Protein AF-A0A562CTU7-F1 (afdb_monomer_lite)

pLDDT: mean 77.45, std 21.77, range [27.98, 98.25]

Structure (mmCIF, N/CA/C/O backbone):
data_AF-A0A562CTU7-F1
#
_entry.id   AF-A0A562CTU7-F1
#
loop_
_atom_site.group_PDB
_atom_site.id
_atom_site.type_symbol
_atom_site.label_atom_id
_atom_site.label_alt_id
_atom_site.label_comp_id
_atom_site.label_asym_id
_atom_site.label_entity_id
_atom_site.label_seq_id
_atom_site.pdbx_PDB_ins_code
_atom_site.Cartn_x
_atom_site.Cartn_y
_atom_site.Cartn_z
_atom_site.occupancy
_atom_site.B_iso_or_equiv
_atom_site.auth_seq_id
_atom_site.auth_comp_id
_atom_site.auth_asym_id
_atom_site.auth_atom_id
_atom_site.pdbx_PDB_model_num
ATOM 1 N N . MET A 1 1 ? 18.426 32.180 -5.461 1.00 33.09 1 MET A N 1
ATOM 2 C CA . MET A 1 1 ? 18.562 32.069 -6.931 1.00 33.09 1 MET A CA 1
ATOM 3 C C . MET A 1 1 ? 17.611 30.972 -7.367 1.00 33.09 1 MET A C 1
ATOM 5 O O . MET A 1 1 ? 17.779 29.854 -6.916 1.00 33.09 1 MET A O 1
ATOM 9 N N . SER A 1 2 ? 16.554 31.311 -8.103 1.00 28.69 2 SER A N 1
ATOM 10 C CA . SER A 1 2 ? 15.466 30.387 -8.448 1.00 28.69 2 SER A CA 1
ATOM 11 C C . SER A 1 2 ? 15.715 29.841 -9.857 1.00 28.69 2 SER A C 1
ATOM 13 O O . SER A 1 2 ? 15.704 30.617 -10.815 1.00 28.69 2 SER A O 1
ATOM 15 N N . LEU A 1 3 ? 16.015 28.544 -9.984 1.00 27.98 3 LEU A N 1
ATOM 16 C CA . LEU A 1 3 ? 16.081 27.872 -11.282 1.00 27.98 3 LEU A CA 1
ATOM 17 C C . LEU A 1 3 ? 14.684 27.354 -11.634 1.00 27.98 3 LEU A C 1
ATOM 19 O O . LEU A 1 3 ? 14.205 26.381 -11.066 1.00 27.98 3 LEU A O 1
ATOM 23 N N . LYS A 1 4 ? 14.038 28.014 -12.596 1.00 31.53 4 LYS A N 1
ATOM 24 C CA . LYS A 1 4 ? 12.849 27.493 -13.276 1.00 31.53 4 LYS A CA 1
ATOM 25 C C . LYS A 1 4 ? 13.299 26.458 -14.307 1.00 31.53 4 LYS A C 1
ATOM 27 O O . LYS A 1 4 ? 13.769 26.847 -15.377 1.00 31.53 4 LYS A O 1
ATOM 32 N N . LEU A 1 5 ? 13.153 25.167 -14.009 1.00 33.91 5 LEU A N 1
ATOM 33 C CA . LEU A 1 5 ? 13.267 24.124 -15.028 1.00 33.91 5 LEU A CA 1
ATOM 34 C C . LEU A 1 5 ? 11.986 24.126 -15.873 1.00 33.91 5 LEU A C 1
ATOM 36 O O . LEU A 1 5 ? 10.892 23.849 -15.390 1.00 33.91 5 LEU A O 1
ATOM 40 N N . ARG A 1 6 ? 12.119 24.497 -17.148 1.00 36.03 6 ARG A N 1
ATOM 41 C CA . ARG A 1 6 ? 11.047 24.380 -18.141 1.00 36.03 6 ARG A CA 1
ATOM 42 C C . ARG A 1 6 ? 10.937 22.911 -18.550 1.00 36.03 6 ARG A C 1
ATOM 44 O O . ARG A 1 6 ? 11.821 22.416 -19.246 1.00 36.03 6 ARG A O 1
ATOM 51 N N . ARG A 1 7 ? 9.858 22.236 -18.143 1.00 35.47 7 ARG A N 1
ATOM 52 C CA . ARG A 1 7 ? 9.467 20.931 -18.695 1.00 35.47 7 ARG A CA 1
ATOM 53 C C . ARG A 1 7 ? 9.179 21.117 -20.186 1.00 35.47 7 ARG A C 1
ATOM 55 O O . ARG A 1 7 ? 8.277 21.858 -20.567 1.00 35.47 7 ARG A O 1
ATOM 62 N N . THR A 1 8 ? 10.012 20.507 -21.020 1.00 31.95 8 THR A N 1
ATOM 63 C CA . THR A 1 8 ? 9.804 20.448 -22.466 1.00 31.95 8 THR A CA 1
ATOM 64 C C . THR A 1 8 ? 9.088 19.136 -22.734 1.00 31.95 8 THR A C 1
ATOM 66 O O . THR A 1 8 ? 9.701 18.081 -22.633 1.00 31.95 8 THR A O 1
ATOM 69 N N . ALA A 1 9 ? 7.787 19.203 -23.014 1.00 35.94 9 ALA A N 1
ATOM 70 C CA . ALA A 1 9 ? 7.032 18.063 -23.511 1.00 35.94 9 ALA A CA 1
ATOM 71 C C . ALA A 1 9 ? 7.570 17.705 -24.903 1.00 35.94 9 ALA A C 1
ATOM 73 O O . ALA A 1 9 ? 7.488 18.508 -25.836 1.00 35.94 9 ALA A O 1
ATOM 74 N N . VAL A 1 10 ? 8.172 16.526 -25.026 1.00 31.62 10 VAL A N 1
ATOM 75 C CA . VAL A 1 10 ? 8.578 15.960 -26.312 1.00 31.62 10 VAL A CA 1
ATOM 76 C C . VAL A 1 10 ? 7.435 15.070 -26.780 1.00 31.62 10 VAL A C 1
ATOM 78 O O . VAL A 1 10 ? 7.351 13.901 -26.437 1.00 31.62 10 VAL A O 1
ATOM 81 N N . THR A 1 11 ? 6.514 15.657 -27.540 1.00 33.84 11 THR A N 1
ATOM 82 C CA . THR A 1 11 ? 5.478 14.921 -28.268 1.00 33.84 11 THR A CA 1
ATOM 83 C C . THR A 1 11 ? 6.099 14.386 -29.557 1.00 33.84 11 THR A C 1
ATOM 85 O O . THR A 1 11 ? 6.366 15.163 -30.477 1.00 33.84 11 THR A O 1
ATOM 88 N N . ILE A 1 12 ? 6.349 13.078 -29.642 1.00 33.25 12 ILE A N 1
ATOM 89 C CA . ILE A 1 12 ? 6.732 12.431 -30.904 1.00 33.25 12 ILE A CA 1
ATOM 90 C C . ILE A 1 12 ? 5.486 11.778 -31.492 1.00 33.25 12 ILE A C 1
ATOM 92 O O . ILE A 1 12 ? 5.064 10.699 -31.101 1.00 33.25 12 ILE A O 1
ATOM 96 N N . ALA A 1 13 ? 4.898 12.464 -32.468 1.00 32.84 13 ALA A N 1
ATOM 97 C CA . ALA A 1 13 ? 4.029 11.837 -33.446 1.00 32.84 13 ALA A CA 1
ATOM 98 C C . ALA A 1 13 ? 4.891 11.026 -34.428 1.00 32.84 13 ALA A C 1
ATOM 100 O O . ALA A 1 13 ? 5.892 11.559 -34.908 1.00 32.84 13 ALA A O 1
ATOM 101 N N . ALA A 1 14 ? 4.474 9.810 -34.801 1.00 33.81 14 ALA A N 1
ATOM 102 C CA . ALA A 1 14 ? 4.086 9.510 -36.186 1.00 33.81 14 ALA A CA 1
ATOM 103 C C . ALA A 1 14 ? 3.975 8.007 -36.525 1.00 33.81 14 ALA A C 1
ATOM 105 O O . ALA A 1 14 ? 4.870 7.205 -36.281 1.00 33.81 14 ALA A O 1
ATOM 106 N N . THR A 1 15 ? 2.951 7.759 -37.350 1.00 32.75 15 THR A N 1
ATOM 107 C CA . THR A 1 15 ? 2.853 6.807 -38.477 1.00 32.75 15 THR A CA 1
ATOM 108 C C . THR A 1 15 ? 2.545 5.328 -38.227 1.00 32.75 15 THR A C 1
ATOM 110 O O . THR A 1 15 ? 3.405 4.509 -37.932 1.00 32.75 15 THR A O 1
ATOM 113 N N . CYS A 1 16 ? 1.291 4.996 -38.556 1.00 34.56 16 CYS A N 1
ATOM 114 C CA . CYS A 1 16 ? 0.770 3.674 -38.874 1.00 34.56 16 CYS A CA 1
ATOM 115 C C . CYS A 1 16 ? 1.637 2.890 -39.873 1.00 34.56 16 CYS A C 1
ATOM 117 O O . CYS A 1 16 ? 1.982 3.396 -40.943 1.00 34.56 16 CYS A O 1
ATOM 119 N N . GLY A 1 17 ? 1.811 1.600 -39.590 1.00 31.66 17 GLY A N 1
ATOM 120 C CA . GLY A 1 17 ? 2.201 0.578 -40.555 1.00 31.66 17 GLY A CA 1
ATOM 121 C C . GLY A 1 17 ? 1.548 -0.755 -40.193 1.00 31.66 17 GLY A C 1
ATOM 122 O O . GLY A 1 17 ? 2.022 -1.461 -39.315 1.00 31.66 17 GLY A O 1
ATOM 123 N N . LEU A 1 18 ? 0.439 -1.082 -40.860 1.00 45.12 18 LEU A N 1
ATOM 124 C CA . LEU A 1 18 ? -0.210 -2.396 -40.821 1.00 45.12 18 LEU A CA 1
ATOM 125 C C . LEU A 1 18 ? 0.701 -3.474 -41.429 1.00 45.12 18 LEU A C 1
ATOM 127 O O . LEU A 1 18 ? 1.153 -3.303 -42.561 1.00 45.12 18 LEU A O 1
ATOM 131 N N . ALA A 1 19 ? 0.830 -4.626 -40.765 1.00 38.28 19 ALA A N 1
ATOM 132 C CA . ALA A 1 19 ? 1.051 -5.913 -41.429 1.00 38.28 19 ALA A CA 1
ATOM 133 C C . ALA A 1 19 ? 0.554 -7.089 -40.564 1.00 38.28 19 ALA A C 1
ATOM 135 O O . ALA A 1 19 ? 1.089 -7.381 -39.501 1.00 38.28 19 ALA A O 1
ATOM 136 N N . LEU A 1 20 ? -0.484 -7.762 -41.066 1.00 46.69 20 LEU A N 1
ATOM 137 C CA . LEU A 1 20 ? -0.965 -9.087 -40.664 1.00 46.69 20 LEU A CA 1
ATOM 138 C C . LEU A 1 20 ? -0.032 -10.184 -41.199 1.00 46.69 20 LEU A C 1
ATOM 140 O O . LEU A 1 20 ? 0.362 -10.075 -42.356 1.00 46.69 20 LEU A O 1
ATOM 144 N N . THR A 1 21 ? 0.199 -11.245 -40.408 1.00 41.44 21 THR A N 1
ATOM 145 C CA . THR A 1 21 ? 0.477 -12.674 -40.757 1.00 41.44 21 THR A CA 1
ATOM 146 C C . THR A 1 21 ? 1.095 -13.352 -39.518 1.00 41.44 21 THR A C 1
ATOM 148 O O . THR A 1 21 ? 1.895 -12.709 -38.860 1.00 41.44 21 THR A O 1
ATOM 151 N N . ALA A 1 22 ? 0.905 -14.614 -39.127 1.00 36.72 22 ALA A N 1
ATOM 152 C CA . ALA A 1 22 ? 0.059 -15.733 -39.530 1.00 36.72 22 ALA A CA 1
ATOM 153 C C . ALA A 1 22 ? 0.271 -16.883 -38.505 1.00 36.72 22 ALA A C 1
ATOM 155 O O . ALA A 1 22 ? 1.401 -17.174 -38.146 1.00 36.72 22 ALA A O 1
ATOM 156 N N . CYS A 1 23 ? -0.816 -17.538 -38.088 1.00 42.69 23 CYS A N 1
ATOM 157 C CA . CYS A 1 23 ? -1.040 -18.995 -38.103 1.00 42.69 23 CYS A CA 1
ATOM 158 C C . CYS A 1 23 ? 0.078 -19.991 -37.685 1.00 42.69 23 CYS A C 1
ATOM 160 O O . CYS A 1 23 ? 1.008 -20.242 -38.447 1.00 42.69 23 CYS A O 1
ATOM 162 N N . GLY A 1 24 ? -0.196 -20.745 -36.608 1.00 32.25 24 GLY A N 1
ATOM 163 C CA . GLY A 1 24 ? -0.316 -22.211 -36.691 1.00 32.25 24 GLY A CA 1
ATOM 164 C C . GLY A 1 24 ? 0.765 -23.069 -36.021 1.00 32.25 24 GLY A C 1
ATOM 165 O O . GLY A 1 24 ? 1.882 -23.151 -36.516 1.00 32.25 24 GLY A O 1
ATOM 166 N N . SER A 1 25 ? 0.387 -23.871 -35.021 1.00 36.00 25 SER A N 1
ATOM 167 C CA . SER A 1 25 ? 0.083 -25.312 -35.192 1.00 36.00 25 SER A CA 1
ATOM 168 C C . SER A 1 25 ? 0.128 -26.073 -33.866 1.00 36.00 25 SER A C 1
ATOM 170 O O . SER A 1 25 ? 1.053 -25.918 -33.074 1.00 36.00 25 SER A O 1
ATOM 172 N N . ASP A 1 26 ? -0.866 -26.944 -33.711 1.00 47.53 26 ASP A N 1
ATOM 173 C CA . ASP A 1 26 ? -1.031 -27.957 -32.672 1.00 47.53 26 ASP A CA 1
ATOM 174 C C . ASP A 1 26 ? 0.061 -29.041 -32.672 1.00 47.53 26 ASP A C 1
ATOM 176 O O . ASP A 1 26 ? 0.603 -29.417 -33.716 1.00 47.53 26 ASP A O 1
ATOM 180 N N . GLY A 1 27 ? 0.295 -29.618 -31.491 1.00 36.16 27 GLY A N 1
ATOM 181 C CA . GLY A 1 27 ? 1.111 -30.813 -31.289 1.00 36.16 27 GLY A CA 1
ATOM 182 C C . GLY A 1 27 ? 0.725 -31.560 -30.010 1.00 36.16 27 GLY A C 1
ATOM 183 O O . GLY A 1 27 ? 1.252 -31.279 -28.939 1.00 36.16 27 GLY A O 1
ATOM 184 N N . ASP A 1 28 ? -0.189 -32.522 -30.147 1.00 43.25 28 ASP A N 1
ATOM 185 C CA . ASP A 1 28 ? -0.541 -33.554 -29.163 1.00 43.25 28 ASP A CA 1
ATOM 186 C C . ASP A 1 28 ? 0.656 -34.440 -28.759 1.00 43.25 28 ASP A C 1
ATOM 188 O O . ASP A 1 28 ? 1.432 -34.860 -29.620 1.00 43.25 28 ASP A O 1
ATOM 192 N N . GLY A 1 29 ? 0.705 -34.888 -27.493 1.00 36.88 29 GLY A N 1
ATOM 193 C CA . GLY A 1 29 ? 1.415 -36.133 -27.157 1.00 36.88 29 GLY A CA 1
ATOM 194 C C . GLY A 1 29 ? 1.931 -36.326 -25.726 1.00 36.88 29 GLY A C 1
ATOM 195 O O . GLY A 1 29 ? 3.120 -36.180 -25.492 1.00 36.88 29 GLY A O 1
ATOM 196 N N . LYS A 1 30 ? 1.026 -36.729 -24.820 1.00 42.38 30 LYS A N 1
ATOM 197 C CA . LYS A 1 30 ? 1.163 -37.682 -23.685 1.00 42.38 30 LYS A CA 1
ATOM 198 C C . LYS A 1 30 ? 2.574 -38.045 -23.170 1.00 42.38 30 LYS A C 1
ATOM 200 O O . LYS A 1 30 ? 3.336 -38.668 -23.895 1.00 42.38 30 LYS A O 1
ATOM 205 N N . ASP A 1 31 ? 2.779 -37.923 -21.854 1.00 43.81 31 ASP A N 1
ATOM 206 C CA . ASP A 1 31 ? 2.969 -39.112 -21.004 1.00 43.81 31 ASP A CA 1
ATOM 207 C C . ASP A 1 31 ? 2.802 -38.827 -19.504 1.00 43.81 31 ASP A C 1
ATOM 209 O O . ASP A 1 31 ? 3.151 -37.769 -18.983 1.00 43.81 31 ASP A O 1
ATOM 213 N N . ALA A 1 32 ? 2.211 -39.815 -18.835 1.00 44.50 32 ALA A N 1
ATOM 214 C CA . ALA A 1 32 ? 1.861 -39.837 -17.428 1.00 44.50 32 ALA A CA 1
ATOM 215 C C . ALA A 1 32 ? 3.092 -39.992 -16.524 1.00 44.50 32 ALA A C 1
ATOM 217 O O . ALA A 1 32 ? 3.979 -40.809 -16.773 1.00 44.50 32 ALA A O 1
ATOM 218 N N . GLY A 1 33 ? 3.083 -39.260 -15.415 1.00 35.94 33 GLY A N 1
ATOM 219 C CA . GLY A 1 33 ? 4.019 -39.422 -14.315 1.00 35.94 33 GLY A CA 1
ATOM 220 C C . GLY A 1 33 ? 3.331 -39.088 -13.004 1.00 35.94 33 GLY A C 1
ATOM 221 O O . GLY A 1 33 ? 3.426 -37.963 -12.525 1.00 35.94 33 GLY A O 1
ATOM 222 N N . ASP A 1 34 ? 2.647 -40.078 -12.432 1.00 46.53 34 ASP A N 1
ATOM 223 C CA . ASP A 1 34 ? 2.179 -40.065 -11.050 1.00 46.53 34 ASP A CA 1
ATOM 224 C C . ASP A 1 34 ? 3.343 -39.751 -10.097 1.00 46.53 34 ASP A C 1
ATOM 226 O O . ASP A 1 34 ? 4.206 -40.590 -9.824 1.00 46.53 34 ASP A O 1
ATOM 230 N N . ARG A 1 35 ? 3.346 -38.539 -9.542 1.00 40.97 35 ARG A N 1
ATOM 231 C CA . ARG A 1 35 ? 3.952 -38.258 -8.240 1.00 40.97 35 ARG A CA 1
ATOM 232 C C . ARG A 1 35 ? 2.915 -37.581 -7.365 1.00 40.97 35 ARG A C 1
ATOM 234 O O . ARG A 1 35 ? 2.797 -36.363 -7.312 1.00 40.97 35 ARG A O 1
ATOM 241 N N . ALA A 1 36 ? 2.179 -38.434 -6.662 1.00 41.88 36 ALA A N 1
ATOM 242 C CA . ALA A 1 36 ? 1.478 -38.081 -5.448 1.00 41.88 36 ALA A CA 1
ATOM 243 C C . ALA A 1 36 ? 2.477 -37.475 -4.449 1.00 41.88 36 ALA A C 1
ATOM 245 O O . ALA A 1 36 ? 3.364 -38.153 -3.933 1.00 41.88 36 ALA A O 1
ATOM 246 N N . GLY A 1 37 ? 2.309 -36.183 -4.204 1.00 34.97 37 GLY A N 1
ATOM 247 C CA . GLY A 1 37 ? 2.963 -35.413 -3.158 1.00 34.97 37 GLY A CA 1
ATOM 248 C C . GLY A 1 37 ? 1.973 -34.386 -2.633 1.00 34.97 37 GLY A C 1
ATOM 249 O O . GLY A 1 37 ? 2.253 -33.198 -2.646 1.00 34.97 37 GLY A O 1
ATOM 250 N N . SER A 1 38 ? 0.781 -34.847 -2.240 1.00 39.53 38 SER A N 1
ATOM 251 C CA . SER A 1 38 ? -0.241 -34.029 -1.585 1.00 39.53 38 SER A CA 1
ATOM 252 C C . SER A 1 38 ? 0.202 -33.740 -0.150 1.00 39.53 38 SER A C 1
ATOM 254 O O . SER A 1 38 ? -0.311 -34.312 0.810 1.00 39.53 38 SER A O 1
ATOM 256 N N . GLY A 1 39 ? 1.215 -32.887 -0.012 1.00 34.97 39 GLY A N 1
ATOM 257 C CA . GLY A 1 39 ? 1.470 -32.159 1.217 1.00 34.97 39 GLY A CA 1
ATOM 258 C C . GLY A 1 39 ? 0.453 -31.035 1.278 1.00 34.97 39 GLY A C 1
ATOM 259 O O . GLY A 1 39 ? 0.680 -29.974 0.714 1.00 34.97 39 GLY A O 1
ATOM 260 N N . SER A 1 40 ? -0.681 -31.285 1.930 1.00 40.22 40 SER A N 1
ATOM 261 C CA . SER A 1 40 ? -1.620 -30.234 2.321 1.00 40.22 40 SER A CA 1
ATOM 262 C C . SER A 1 40 ? -0.983 -29.438 3.462 1.00 40.22 40 SER A C 1
ATOM 264 O O . SER A 1 40 ? -1.385 -29.548 4.615 1.00 40.22 40 SER A O 1
ATOM 266 N N . GLY A 1 41 ? 0.088 -28.709 3.151 1.00 37.22 41 GLY A N 1
ATOM 267 C CA . GLY A 1 41 ? 0.450 -27.537 3.918 1.00 37.22 41 GLY A CA 1
ATOM 268 C C . GLY A 1 41 ? -0.568 -26.487 3.523 1.00 37.22 41 GLY A C 1
ATOM 269 O O . GLY A 1 41 ? -0.624 -26.101 2.360 1.00 37.22 41 GLY A O 1
ATOM 270 N N . THR A 1 42 ? -1.418 -26.079 4.454 1.00 39.00 42 THR A N 1
ATOM 271 C CA . THR A 1 42 ? -2.045 -24.762 4.392 1.00 39.00 42 THR A CA 1
ATOM 272 C C . THR A 1 42 ? -0.903 -23.763 4.256 1.00 39.00 42 THR A C 1
ATOM 274 O O . THR A 1 42 ? -0.260 -23.425 5.247 1.00 39.00 42 THR A O 1
ATOM 277 N N . ALA A 1 43 ? -0.563 -23.399 3.019 1.00 54.09 43 ALA A N 1
ATOM 278 C CA . ALA A 1 43 ? 0.258 -22.236 2.768 1.00 54.09 43 ALA A CA 1
ATOM 279 C C . ALA A 1 43 ? -0.562 -21.074 3.317 1.00 54.09 43 ALA A C 1
ATOM 281 O O . ALA A 1 43 ? -1.659 -20.805 2.825 1.00 54.09 43 ALA A O 1
ATOM 282 N N . SER A 1 44 ? -0.101 -20.498 4.424 1.00 62.00 44 SER A N 1
ATOM 283 C CA . SER A 1 44 ? -0.682 -19.267 4.936 1.00 62.00 44 SER A CA 1
ATOM 284 C C . SER A 1 44 ? -0.681 -18.249 3.802 1.00 62.00 44 SER A C 1
ATOM 286 O O . SER A 1 44 ? 0.288 -18.187 3.042 1.00 62.00 44 SER A O 1
ATOM 288 N N . ALA A 1 45 ? -1.770 -17.492 3.671 1.00 67.25 45 ALA A N 1
ATOM 289 C CA . ALA A 1 45 ? -1.782 -16.359 2.760 1.00 67.25 45 ALA A CA 1
ATOM 290 C C . ALA A 1 45 ? -0.577 -15.449 3.082 1.00 67.25 45 ALA A C 1
ATOM 292 O O . ALA A 1 45 ? -0.244 -15.303 4.266 1.00 67.25 45 ALA A O 1
ATOM 293 N N . PRO A 1 46 ? 0.108 -14.901 2.066 1.00 86.88 46 PRO A N 1
ATOM 294 C CA . PRO A 1 46 ? 1.240 -14.012 2.291 1.00 86.88 46 PRO A CA 1
ATOM 295 C C . PRO A 1 46 ? 0.791 -12.770 3.079 1.00 86.88 46 PRO A C 1
ATOM 297 O O . PRO A 1 46 ? -0.331 -12.291 2.922 1.00 86.88 46 PRO A O 1
ATOM 300 N N . SER A 1 47 ? 1.653 -12.273 3.963 1.00 91.88 47 SER A N 1
ATOM 301 C CA . SER A 1 47 ? 1.339 -11.166 4.876 1.00 91.88 47 SER A CA 1
ATOM 302 C C . SER A 1 47 ? 1.340 -9.805 4.165 1.00 91.88 47 SER A C 1
ATOM 304 O O . SER A 1 47 ? 1.873 -9.677 3.063 1.00 91.88 47 SER A O 1
ATOM 306 N N . LEU A 1 48 ? 0.784 -8.761 4.794 1.00 88.62 48 LEU A N 1
ATOM 307 C CA . LEU A 1 48 ? 0.882 -7.388 4.265 1.00 88.62 48 LEU A CA 1
ATOM 308 C C . LEU A 1 48 ? 2.325 -6.854 4.282 1.00 88.62 48 LEU A C 1
ATOM 310 O O . LEU A 1 48 ? 2.703 -6.073 3.412 1.00 88.62 48 LEU A O 1
ATOM 314 N N . GLU A 1 49 ? 3.164 -7.334 5.203 1.00 90.25 49 GLU A N 1
ATOM 315 C CA . GLU A 1 49 ? 4.604 -7.048 5.184 1.00 90.25 49 GLU A CA 1
ATOM 316 C C . GLU A 1 49 ? 5.290 -7.677 3.959 1.00 90.25 49 GLU A C 1
ATOM 318 O O . GLU A 1 49 ? 6.176 -7.058 3.366 1.00 90.25 49 GLU A O 1
ATOM 323 N N . ASP A 1 50 ? 4.841 -8.856 3.508 1.00 94.94 50 ASP A N 1
ATOM 324 C CA . ASP A 1 50 ? 5.321 -9.445 2.251 1.00 94.94 50 ASP A CA 1
ATOM 325 C C . ASP A 1 50 ? 4.898 -8.592 1.041 1.00 94.94 50 ASP A C 1
ATOM 327 O O . ASP A 1 50 ? 5.691 -8.400 0.120 1.00 94.94 50 ASP A O 1
ATOM 331 N N . ALA A 1 51 ? 3.683 -8.028 1.049 1.00 94.38 51 ALA A N 1
ATOM 332 C CA . ALA A 1 51 ? 3.227 -7.110 -0.001 1.00 94.38 51 ALA A CA 1
ATOM 333 C C . ALA A 1 51 ? 4.080 -5.831 -0.038 1.00 94.38 51 ALA A C 1
ATOM 335 O O . ALA A 1 51 ? 4.552 -5.424 -1.100 1.00 94.38 51 ALA A O 1
ATOM 336 N N . LYS A 1 52 ? 4.362 -5.236 1.128 1.00 93.81 52 LYS A N 1
ATOM 337 C CA . LYS A 1 52 ? 5.268 -4.084 1.251 1.00 93.81 52 LYS A CA 1
ATOM 338 C C . LYS A 1 52 ? 6.661 -4.388 0.701 1.00 93.81 52 LYS A C 1
ATOM 340 O O . LYS A 1 52 ? 7.241 -3.562 -0.006 1.00 93.81 52 LYS A O 1
ATOM 345 N N . ALA A 1 53 ? 7.195 -5.571 1.004 1.00 95.25 53 ALA A N 1
ATOM 346 C CA . ALA A 1 53 ? 8.490 -6.006 0.495 1.00 95.25 53 ALA A CA 1
ATOM 347 C C . ALA A 1 53 ? 8.497 -6.135 -1.038 1.00 95.25 53 ALA A C 1
ATOM 349 O O . ALA A 1 53 ? 9.472 -5.720 -1.663 1.00 95.25 53 ALA A O 1
ATOM 350 N N . VAL A 1 54 ? 7.415 -6.640 -1.644 1.00 97.31 54 VAL A N 1
ATOM 351 C CA . VAL A 1 54 ? 7.256 -6.710 -3.108 1.00 97.31 54 VAL A CA 1
ATOM 352 C C . VAL A 1 54 ? 7.300 -5.321 -3.743 1.00 97.31 54 VAL A C 1
ATOM 354 O O . VAL A 1 54 ? 8.065 -5.116 -4.682 1.00 97.31 54 VAL A O 1
ATOM 357 N N . VAL A 1 55 ? 6.567 -4.347 -3.199 1.00 95.88 55 VAL A N 1
ATOM 358 C CA . VAL A 1 55 ? 6.554 -2.965 -3.718 1.00 95.88 55 VAL A CA 1
ATOM 359 C C . VAL A 1 55 ? 7.949 -2.333 -3.669 1.00 95.88 55 VAL A C 1
ATOM 361 O O . VAL A 1 55 ? 8.445 -1.814 -4.670 1.00 95.88 55 VAL A O 1
ATOM 364 N N . LEU A 1 56 ? 8.624 -2.412 -2.519 1.00 94.81 56 LEU A N 1
ATOM 365 C CA . LEU A 1 56 ? 9.970 -1.855 -2.352 1.00 94.81 56 LEU A CA 1
ATOM 366 C C . LEU A 1 56 ? 10.994 -2.525 -3.278 1.00 94.81 56 LEU A C 1
ATOM 368 O O . LEU A 1 56 ? 11.865 -1.853 -3.842 1.00 94.81 56 LEU A O 1
ATOM 372 N N . ASP A 1 57 ? 10.902 -3.844 -3.442 1.00 96.44 57 ASP A N 1
ATOM 373 C CA . ASP A 1 57 ? 11.799 -4.610 -4.299 1.00 96.44 57 ASP A CA 1
ATOM 374 C C . ASP A 1 57 ? 11.552 -4.329 -5.790 1.00 96.44 57 ASP A C 1
ATOM 376 O O . ASP A 1 57 ? 12.516 -4.152 -6.540 1.00 96.44 57 ASP A O 1
ATOM 380 N N . TYR A 1 58 ? 10.288 -4.198 -6.206 1.00 96.31 58 TYR A N 1
ATOM 381 C CA . TYR A 1 58 ? 9.912 -3.750 -7.547 1.00 96.31 58 TYR A CA 1
ATOM 382 C C . TYR A 1 58 ? 10.539 -2.400 -7.876 1.00 96.31 58 TYR A C 1
ATOM 384 O O . TYR A 1 58 ? 11.294 -2.309 -8.842 1.00 96.31 58 TYR A O 1
ATOM 392 N N . PHE A 1 59 ? 10.329 -1.374 -7.047 1.00 93.31 59 PHE A N 1
ATOM 393 C CA . PHE A 1 59 ? 10.892 -0.049 -7.310 1.00 93.31 59 PHE A CA 1
ATOM 394 C C . PHE A 1 59 ? 12.410 -0.026 -7.297 1.00 93.31 59 PHE A C 1
ATOM 396 O O . PHE A 1 59 ? 13.024 0.627 -8.141 1.00 93.31 59 PHE A O 1
ATOM 403 N N . THR A 1 60 ? 13.029 -0.747 -6.360 1.00 93.38 60 THR A N 1
ATOM 404 C CA . THR A 1 60 ? 14.491 -0.825 -6.280 1.00 93.38 60 THR A CA 1
ATOM 405 C C . THR A 1 60 ? 15.057 -1.380 -7.581 1.00 93.38 60 THR A C 1
ATOM 407 O O . THR A 1 60 ? 15.999 -0.818 -8.143 1.00 93.38 60 THR A O 1
ATOM 410 N N . LYS A 1 61 ? 14.461 -2.457 -8.099 1.00 94.69 61 LYS A N 1
ATOM 411 C CA . LYS A 1 61 ? 14.866 -3.071 -9.364 1.00 94.69 61 LYS A CA 1
ATOM 412 C C . LYS A 1 61 ? 14.533 -2.185 -10.562 1.00 94.69 61 LYS A C 1
ATOM 414 O O . LYS A 1 61 ? 15.404 -1.927 -11.387 1.00 94.69 61 LYS A O 1
ATOM 419 N N . PHE A 1 62 ? 13.320 -1.644 -10.627 1.00 93.00 62 PHE A N 1
ATOM 420 C CA . PHE A 1 62 ? 12.862 -0.820 -11.741 1.00 93.00 62 PHE A CA 1
ATOM 421 C C . PHE A 1 62 ? 13.731 0.434 -11.898 1.00 93.00 62 PHE A C 1
ATOM 423 O O . PHE A 1 62 ? 14.317 0.648 -12.959 1.00 93.00 62 PHE A O 1
ATOM 430 N N . PHE A 1 63 ? 13.930 1.208 -10.823 1.00 89.62 63 PHE A N 1
ATOM 431 C CA . PHE A 1 63 ? 14.721 2.447 -10.837 1.00 89.62 63 PHE A CA 1
ATOM 432 C C . PHE A 1 63 ? 16.241 2.251 -10.881 1.00 89.62 63 PHE A C 1
ATOM 434 O O . PHE A 1 63 ? 16.973 3.224 -11.094 1.00 89.62 63 PHE A O 1
ATOM 441 N N . SER A 1 64 ? 16.721 1.014 -10.728 1.00 88.69 64 SER A N 1
ATOM 442 C CA . SER A 1 64 ? 18.114 0.635 -11.001 1.00 88.69 64 SER A CA 1
ATOM 443 C C . SER A 1 64 ? 18.316 0.004 -12.383 1.00 88.69 64 SER A C 1
ATOM 445 O O . SER A 1 64 ? 19.458 -0.252 -12.770 1.00 88.69 64 SER A O 1
ATOM 447 N N . GLY A 1 65 ? 17.245 -0.206 -13.157 1.00 87.69 65 GLY A N 1
ATOM 448 C CA . GLY A 1 65 ? 17.330 -0.814 -14.482 1.00 87.69 65 GLY A CA 1
ATOM 449 C C . GLY A 1 65 ? 17.483 -2.341 -14.471 1.00 87.69 65 GLY A C 1
ATOM 450 O O . GLY A 1 65 ? 17.965 -2.908 -15.453 1.00 87.69 65 GLY A O 1
ATOM 451 N N . ASP A 1 66 ? 17.117 -3.011 -13.377 1.00 93.12 66 ASP A N 1
ATOM 452 C CA . ASP A 1 66 ? 17.154 -4.469 -13.251 1.00 93.12 66 ASP A CA 1
ATOM 453 C C . ASP A 1 66 ? 15.873 -5.106 -13.834 1.00 93.12 66 ASP A C 1
ATOM 455 O O . ASP A 1 66 ? 14.780 -4.891 -13.298 1.00 93.12 66 ASP A O 1
ATOM 459 N N . PRO A 1 67 ? 15.965 -5.927 -14.904 1.00 94.25 67 PRO A N 1
ATOM 460 C CA . PRO A 1 67 ? 14.802 -6.564 -15.530 1.00 94.25 67 PRO A CA 1
ATOM 461 C C . PRO A 1 67 ? 14.073 -7.551 -14.612 1.00 94.25 67 PRO A C 1
ATOM 463 O O . PRO A 1 67 ? 12.957 -7.960 -14.925 1.00 94.25 67 PRO A O 1
ATOM 466 N N . ALA A 1 68 ? 14.658 -7.931 -13.471 1.00 96.06 68 ALA A N 1
ATOM 467 C CA . ALA A 1 68 ? 13.951 -8.708 -12.463 1.00 96.06 68 ALA A CA 1
ATOM 468 C C . ALA A 1 68 ? 12.752 -7.954 -11.852 1.00 96.06 68 ALA A C 1
ATOM 470 O O . ALA A 1 68 ? 11.926 -8.596 -11.209 1.00 96.06 68 ALA A O 1
ATOM 471 N N . ALA A 1 69 ? 12.621 -6.635 -12.064 1.00 95.75 69 ALA A N 1
ATOM 472 C CA . ALA A 1 69 ? 11.427 -5.876 -11.682 1.00 95.75 69 ALA A CA 1
ATOM 473 C C . ALA A 1 69 ? 10.152 -6.467 -12.304 1.00 95.75 69 ALA A C 1
ATOM 475 O O . ALA A 1 69 ? 9.133 -6.583 -11.635 1.00 95.75 69 ALA A O 1
ATOM 476 N N . CYS A 1 70 ? 10.241 -6.941 -13.549 1.00 96.19 70 CYS A N 1
ATOM 477 C CA . CYS A 1 70 ? 9.105 -7.471 -14.301 1.00 96.19 70 CYS A CA 1
ATOM 478 C C . CYS A 1 70 ? 8.483 -8.732 -13.688 1.00 96.19 70 CYS A C 1
ATOM 480 O O . CYS A 1 70 ? 7.380 -9.108 -14.059 1.00 96.19 70 CYS A O 1
ATOM 482 N N . ALA A 1 71 ? 9.181 -9.407 -12.767 1.00 96.38 71 ALA A N 1
ATOM 483 C CA . ALA A 1 71 ? 8.634 -10.561 -12.056 1.00 96.38 71 ALA A CA 1
ATOM 484 C C . ALA A 1 71 ? 7.583 -10.176 -11.000 1.00 96.38 71 ALA A C 1
ATOM 486 O O . ALA A 1 71 ? 6.870 -11.055 -10.523 1.00 96.38 71 ALA A O 1
ATOM 487 N N . HIS A 1 72 ? 7.506 -8.894 -10.632 1.00 97.81 72 HIS A N 1
ATOM 488 C CA . HIS A 1 72 ? 6.521 -8.374 -9.681 1.00 97.81 72 HIS A CA 1
ATOM 489 C C . HIS A 1 72 ? 5.260 -7.848 -10.350 1.00 97.81 72 HIS A C 1
ATOM 491 O O . HIS A 1 72 ? 4.311 -7.523 -9.650 1.00 97.81 72 HIS A O 1
ATOM 497 N N . GLU A 1 73 ? 5.241 -7.747 -11.676 1.00 97.12 73 GLU A N 1
ATOM 498 C CA . GLU A 1 73 ? 4.077 -7.289 -12.423 1.00 97.12 73 GLU A CA 1
ATOM 499 C C . GLU A 1 73 ? 3.143 -8.465 -12.714 1.00 97.12 73 GLU A C 1
ATOM 501 O O . GLU A 1 73 ? 3.568 -9.515 -13.209 1.00 97.12 73 GLU A O 1
ATOM 506 N N . SER A 1 74 ? 1.853 -8.283 -12.448 1.00 96.81 74 SER A N 1
ATOM 507 C CA . SER A 1 74 ? 0.833 -9.177 -12.972 1.00 96.81 74 SER A CA 1
ATOM 508 C C . SER A 1 74 ? 0.783 -9.067 -14.499 1.00 96.81 74 SER A C 1
ATOM 510 O O . SER A 1 74 ? 1.202 -8.074 -15.100 1.00 96.81 74 SER A O 1
ATOM 512 N N . VAL A 1 75 ? 0.246 -10.095 -15.159 1.00 95.00 75 VAL A N 1
ATOM 513 C CA . VAL A 1 75 ? 0.050 -10.062 -16.619 1.00 95.00 75 VAL A CA 1
ATOM 514 C C . VAL A 1 75 ? -0.878 -8.913 -17.029 1.00 95.00 75 VAL A C 1
ATOM 516 O O . VAL A 1 75 ? -0.691 -8.329 -18.096 1.00 95.00 75 VAL A O 1
ATOM 519 N N . GLU A 1 76 ? -1.874 -8.600 -16.198 1.00 93.50 76 GLU A N 1
ATOM 520 C CA . GLU A 1 76 ? -2.841 -7.533 -16.461 1.00 93.50 76 GLU A CA 1
ATOM 521 C C . GLU A 1 76 ? -2.189 -6.158 -16.297 1.00 93.50 76 GLU A C 1
ATOM 523 O O . GLU A 1 76 ? -2.267 -5.346 -17.223 1.00 93.50 76 GLU A O 1
ATOM 528 N N . TYR A 1 77 ? -1.451 -5.948 -15.203 1.00 94.19 77 TYR A N 1
ATOM 529 C CA . TYR A 1 77 ? -0.684 -4.725 -14.975 1.00 94.19 77 TYR A CA 1
ATOM 530 C C . TYR A 1 77 ? 0.341 -4.481 -16.083 1.00 94.19 77 TYR A C 1
ATOM 532 O O . TYR A 1 77 ? 0.365 -3.407 -16.680 1.00 94.19 77 TYR A O 1
ATOM 540 N N . GLY A 1 78 ? 1.143 -5.496 -16.421 1.00 92.88 78 GLY A N 1
ATOM 541 C CA . GLY A 1 78 ? 2.132 -5.396 -17.492 1.00 92.88 78 GLY A CA 1
ATOM 542 C C . GLY A 1 78 ? 1.486 -4.999 -18.822 1.00 92.88 78 GLY A C 1
ATOM 543 O O . GLY A 1 78 ? 1.937 -4.064 -19.474 1.00 92.88 78 GLY A O 1
ATOM 544 N N . ALA A 1 79 ? 0.364 -5.623 -19.194 1.00 91.31 79 ALA A N 1
ATOM 545 C CA . ALA A 1 79 ? -0.352 -5.276 -20.421 1.00 91.31 79 ALA A CA 1
ATOM 546 C C . ALA A 1 79 ? -0.929 -3.845 -20.412 1.00 91.31 79 ALA A C 1
ATOM 548 O O . ALA A 1 79 ? -0.951 -3.189 -21.460 1.00 91.31 79 ALA A O 1
ATOM 549 N N . ALA A 1 80 ? -1.400 -3.359 -19.258 1.00 89.44 80 ALA A N 1
ATOM 550 C CA . ALA A 1 80 ? -1.858 -1.981 -19.095 1.00 89.44 80 ALA A CA 1
ATOM 551 C C . ALA A 1 80 ? -0.692 -0.992 -19.246 1.00 89.44 80 ALA A C 1
ATOM 553 O O . ALA A 1 80 ? -0.764 -0.068 -20.059 1.00 89.44 80 ALA A O 1
ATOM 554 N N . GLN A 1 81 ? 0.424 -1.252 -18.564 1.00 91.00 81 GLN A N 1
ATOM 555 C CA . GLN A 1 81 ? 1.635 -0.441 -18.651 1.00 91.00 81 GLN A CA 1
ATOM 556 C C . GLN A 1 81 ? 2.205 -0.396 -20.066 1.00 91.00 81 GLN A C 1
ATOM 558 O O . GLN A 1 81 ? 2.620 0.669 -20.529 1.00 91.00 81 GLN A O 1
ATOM 563 N N . ASP A 1 82 ? 2.185 -1.515 -20.786 1.00 89.44 82 ASP A N 1
ATOM 564 C CA . ASP A 1 82 ? 2.606 -1.558 -22.180 1.00 89.44 82 ASP A CA 1
ATOM 565 C C . ASP A 1 82 ? 1.750 -0.602 -23.021 1.00 89.44 82 ASP A C 1
ATOM 567 O O . ASP A 1 82 ? 2.283 0.180 -23.807 1.00 89.44 82 ASP A O 1
ATOM 571 N N . GLN A 1 83 ? 0.426 -0.591 -22.832 1.00 86.50 83 GLN A N 1
ATOM 572 C CA . GLN A 1 83 ? -0.471 0.324 -23.543 1.00 86.50 83 GLN A CA 1
ATOM 573 C C . GLN A 1 83 ? -0.182 1.800 -23.229 1.00 86.50 83 GLN A C 1
ATOM 575 O O . GLN A 1 83 ? -0.185 2.620 -24.153 1.00 86.50 83 GLN A O 1
ATOM 580 N N . GLU A 1 84 ? 0.080 2.138 -21.969 1.00 84.31 84 GLU A N 1
ATOM 581 C CA . GLU A 1 84 ? 0.364 3.513 -21.543 1.00 84.31 84 GLU A CA 1
ATOM 582 C C . GLU A 1 84 ? 1.739 4.009 -22.002 1.00 84.31 84 GLU A C 1
ATOM 584 O O . GLU A 1 84 ? 1.914 5.189 -22.312 1.00 84.31 84 GLU A O 1
ATOM 589 N N . ASN A 1 85 ? 2.709 3.103 -22.133 1.00 82.12 85 ASN A N 1
ATOM 590 C CA . ASN A 1 85 ? 4.101 3.428 -22.434 1.00 82.12 85 ASN A CA 1
ATOM 591 C C . ASN A 1 85 ? 4.482 3.219 -23.909 1.00 82.12 85 ASN A C 1
ATOM 593 O O . ASN A 1 85 ? 5.631 2.890 -24.218 1.00 82.12 85 ASN A O 1
ATOM 597 N N . ASP A 1 86 ? 3.562 3.478 -24.840 1.00 84.75 86 ASP A N 1
ATOM 598 C CA . ASP A 1 86 ? 3.748 3.321 -26.294 1.00 84.75 86 ASP A CA 1
ATOM 599 C C . ASP A 1 86 ? 4.041 1.874 -26.750 1.00 84.75 86 ASP A C 1
ATOM 601 O O . ASP A 1 86 ? 4.896 1.652 -27.611 1.00 84.75 86 ASP A O 1
ATOM 605 N N . ALA A 1 87 ? 3.331 0.889 -26.197 1.00 80.12 87 ALA A N 1
ATOM 606 C CA . ALA A 1 87 ? 3.510 -0.546 -26.454 1.00 80.12 87 ALA A CA 1
ATOM 607 C C . ALA A 1 87 ? 4.907 -1.085 -26.094 1.00 80.12 87 ALA A C 1
ATOM 609 O O . ALA A 1 87 ? 5.354 -2.059 -26.700 1.00 80.12 87 ALA A O 1
ATOM 610 N N . LYS A 1 88 ? 5.594 -0.439 -25.141 1.00 82.19 88 LYS A N 1
ATOM 611 C CA . LYS A 1 88 ? 6.873 -0.919 -24.610 1.00 82.19 88 LYS A CA 1
ATOM 612 C C . LYS A 1 88 ? 6.620 -1.974 -23.554 1.00 82.19 88 LYS A C 1
ATOM 614 O O . LYS A 1 88 ? 5.991 -1.647 -22.552 1.00 82.19 88 LYS A O 1
ATOM 619 N N . ASP A 1 89 ? 7.172 -3.166 -23.750 1.00 92.62 89 ASP A N 1
ATOM 620 C CA . ASP A 1 89 ? 7.106 -4.203 -22.725 1.00 92.62 89 ASP A CA 1
ATOM 621 C C . ASP A 1 89 ? 7.877 -3.797 -21.451 1.00 92.62 89 ASP A C 1
ATOM 623 O O . ASP A 1 89 ? 8.661 -2.837 -21.440 1.00 92.62 89 ASP A O 1
ATOM 627 N N . CYS A 1 90 ? 7.676 -4.524 -20.348 1.00 93.69 90 CYS A N 1
ATOM 628 C CA . CYS A 1 90 ? 8.383 -4.231 -19.098 1.00 93.69 90 CYS A CA 1
ATOM 629 C C . CYS A 1 90 ? 9.913 -4.178 -19.265 1.00 93.69 90 CYS A C 1
ATOM 631 O O . CYS A 1 90 ? 10.569 -3.297 -18.705 1.00 93.69 90 CYS A O 1
ATOM 633 N N . ALA A 1 91 ? 10.508 -5.067 -20.069 1.00 93.94 91 ALA A N 1
ATOM 634 C CA . ALA A 1 91 ? 11.953 -5.066 -20.274 1.00 93.94 91 ALA A CA 1
ATOM 635 C C . ALA A 1 91 ? 12.415 -3.799 -21.014 1.00 93.94 91 ALA A C 1
ATOM 637 O O . ALA A 1 91 ? 13.455 -3.231 -20.674 1.00 93.94 91 ALA A O 1
ATOM 638 N N . GLU A 1 92 ? 11.638 -3.320 -21.986 1.00 91.62 92 GLU A N 1
ATOM 639 C CA . GLU A 1 92 ? 11.872 -2.052 -22.677 1.00 91.62 92 GLU A CA 1
ATOM 640 C C . GLU A 1 92 ? 11.702 -0.842 -21.745 1.00 91.62 92 GLU A C 1
ATOM 642 O O . GLU A 1 92 ? 12.523 0.081 -21.799 1.00 91.62 92 GLU A O 1
ATOM 647 N N . ARG A 1 93 ? 10.698 -0.848 -20.854 1.00 92.62 93 ARG A N 1
ATOM 648 C CA . ARG A 1 93 ? 10.509 0.193 -19.823 1.00 92.62 93 ARG A CA 1
ATOM 649 C C . ARG A 1 93 ? 11.691 0.249 -18.854 1.00 92.62 93 ARG A C 1
ATOM 651 O O . ARG A 1 93 ? 12.289 1.312 -18.672 1.00 92.62 93 ARG A O 1
ATOM 658 N N . VAL A 1 94 ? 12.099 -0.895 -18.308 1.00 92.94 94 VAL A N 1
ATOM 659 C CA . VAL A 1 94 ? 13.257 -1.005 -17.408 1.00 92.94 94 VAL A CA 1
ATOM 660 C C . VAL A 1 94 ? 14.551 -0.584 -18.115 1.00 92.94 94 VAL A C 1
ATOM 662 O O . VAL A 1 94 ? 15.361 0.149 -17.546 1.00 92.94 94 VAL A O 1
ATOM 665 N N . ALA A 1 95 ? 14.750 -0.972 -19.378 1.00 88.00 95 ALA A N 1
ATOM 666 C CA . ALA A 1 95 ? 15.917 -0.553 -20.156 1.00 88.00 95 ALA A CA 1
ATOM 667 C C . ALA A 1 95 ? 15.936 0.963 -20.419 1.00 88.00 95 ALA A C 1
ATOM 669 O O . ALA A 1 95 ? 17.005 1.584 -20.400 1.00 88.00 95 ALA A O 1
ATOM 670 N N . ALA A 1 96 ? 14.770 1.580 -20.636 1.00 85.94 96 ALA A N 1
ATOM 671 C CA . ALA A 1 96 ? 14.660 3.029 -20.758 1.00 85.94 96 ALA A CA 1
ATOM 672 C C . ALA A 1 96 ? 15.087 3.724 -19.455 1.00 85.94 96 ALA A C 1
ATOM 674 O O . ALA A 1 96 ? 15.873 4.672 -19.508 1.00 85.94 96 ALA A O 1
ATOM 675 N N . VAL A 1 97 ? 14.671 3.209 -18.296 1.00 85.44 97 VAL A N 1
ATOM 676 C CA . VAL A 1 97 ? 15.116 3.695 -16.980 1.00 85.44 97 VAL A CA 1
ATOM 677 C C . VAL A 1 97 ? 16.621 3.503 -16.782 1.00 85.44 97 VAL A C 1
ATOM 679 O O . VAL A 1 97 ? 17.315 4.452 -16.417 1.00 85.44 97 VAL A O 1
ATOM 682 N N . ALA A 1 98 ? 17.157 2.330 -17.128 1.00 85.69 98 ALA A N 1
ATOM 683 C CA . ALA A 1 98 ? 18.592 2.045 -17.072 1.00 85.69 98 ALA A CA 1
ATOM 684 C C . ALA A 1 98 ? 19.424 3.045 -17.897 1.00 85.69 98 ALA A C 1
ATOM 686 O O . ALA A 1 98 ? 20.545 3.382 -17.528 1.00 85.69 98 ALA A O 1
ATOM 687 N N . SER A 1 99 ? 18.878 3.553 -19.010 1.00 82.31 99 SER A N 1
ATOM 688 C CA . SER A 1 99 ? 19.546 4.560 -19.848 1.00 82.31 99 SER A CA 1
ATOM 689 C C . SER A 1 99 ? 19.605 5.959 -19.221 1.00 82.31 99 SER A C 1
ATOM 691 O O . SER A 1 99 ? 20.422 6.787 -19.632 1.00 82.31 99 SER A O 1
ATOM 693 N N . LEU A 1 100 ? 18.744 6.225 -18.236 1.00 79.56 100 LEU A N 1
ATOM 694 C CA . LEU A 1 100 ? 18.686 7.482 -17.495 1.00 79.56 100 LEU A CA 1
ATOM 695 C C . LEU A 1 100 ? 19.542 7.445 -16.220 1.00 79.56 100 LEU A C 1
ATOM 697 O O . LEU A 1 100 ? 19.934 8.509 -15.740 1.00 79.56 100 LEU A O 1
ATOM 701 N N . VAL A 1 101 ? 19.856 6.254 -15.697 1.00 79.56 101 VAL A N 1
ATOM 702 C CA . VAL A 1 101 ? 20.790 6.047 -14.578 1.00 79.56 101 VAL A CA 1
ATOM 703 C C . VAL A 1 101 ? 22.179 6.561 -14.975 1.00 79.56 101 VAL A C 1
ATOM 705 O O . VAL A 1 101 ? 22.814 6.057 -15.903 1.00 79.56 101 VAL A O 1
ATOM 708 N N . GLN A 1 102 ? 22.661 7.591 -14.278 1.00 72.19 102 GLN A N 1
ATOM 709 C CA . GLN A 1 102 ? 23.983 8.186 -14.496 1.00 72.19 102 GLN A CA 1
ATOM 710 C C . GLN A 1 102 ? 24.918 7.784 -13.359 1.00 72.19 102 GLN A C 1
ATOM 712 O O . GLN A 1 102 ? 24.523 7.759 -12.200 1.00 72.19 102 GLN A O 1
ATOM 717 N N . ASP A 1 103 ? 26.164 7.452 -13.698 1.00 73.38 103 ASP A N 1
ATOM 718 C CA . ASP A 1 103 ? 27.227 7.128 -12.734 1.00 73.38 103 ASP A CA 1
ATOM 719 C C . ASP A 1 103 ? 26.923 5.958 -11.766 1.00 73.38 103 ASP A C 1
ATOM 721 O O . ASP A 1 103 ? 27.651 5.752 -10.798 1.00 73.38 103 ASP A O 1
ATOM 725 N N . GLY A 1 104 ? 25.907 5.138 -12.067 1.00 69.62 104 GLY A N 1
ATOM 726 C CA . GLY A 1 104 ? 25.495 3.991 -11.249 1.00 69.62 104 GLY A CA 1
ATOM 727 C C . GLY A 1 104 ? 24.576 4.342 -10.075 1.00 69.62 104 GLY A C 1
ATOM 728 O O . GLY A 1 104 ? 24.253 3.455 -9.289 1.00 69.62 104 GLY A O 1
ATOM 729 N N . GLU A 1 105 ? 24.147 5.600 -9.966 1.00 71.88 105 GLU A N 1
ATOM 730 C CA . GLU A 1 105 ? 23.184 6.049 -8.960 1.00 71.88 105 GLU A CA 1
ATOM 731 C C . GLU A 1 105 ? 21.749 5.832 -9.475 1.00 71.88 105 GLU A C 1
ATOM 733 O O . GLU A 1 105 ? 21.432 6.283 -10.584 1.00 71.88 105 GLU A O 1
ATOM 738 N N . PRO A 1 106 ? 20.869 5.155 -8.715 1.00 72.06 106 PRO A N 1
ATOM 739 C CA . PRO A 1 106 ? 19.489 4.932 -9.135 1.00 72.06 106 PRO A CA 1
ATOM 740 C C . PRO A 1 106 ? 18.751 6.264 -9.320 1.00 72.06 106 PRO A C 1
ATOM 742 O O . PRO A 1 106 ? 19.047 7.257 -8.654 1.00 72.06 106 PRO A O 1
ATOM 745 N N . LEU A 1 107 ? 17.755 6.285 -10.212 1.00 73.69 107 LEU A N 1
ATOM 746 C CA . LEU A 1 107 ? 16.953 7.496 -10.453 1.00 73.69 107 LEU A CA 1
ATOM 747 C C . LEU A 1 107 ? 16.171 7.953 -9.218 1.00 73.69 107 LEU A C 1
ATOM 749 O O . LEU A 1 107 ? 15.846 9.134 -9.091 1.00 73.69 107 LEU A O 1
ATOM 753 N N . LEU A 1 108 ? 15.865 7.004 -8.340 1.00 79.81 108 LEU A N 1
ATOM 754 C CA . LEU A 1 108 ? 15.107 7.193 -7.123 1.00 79.81 108 LEU A CA 1
ATOM 755 C C . LEU A 1 108 ? 15.791 6.433 -5.983 1.00 79.81 108 LEU A C 1
ATOM 757 O O . LEU A 1 108 ? 16.097 5.247 -6.111 1.00 79.81 108 LEU A O 1
ATOM 761 N N . ASP A 1 109 ? 15.987 7.106 -4.850 1.00 81.69 109 ASP A N 1
ATOM 762 C CA . ASP A 1 109 ? 16.415 6.458 -3.613 1.00 81.69 109 ASP A CA 1
ATOM 763 C C . ASP A 1 109 ? 15.196 5.872 -2.888 1.00 81.69 109 ASP A C 1
ATOM 765 O O . ASP A 1 109 ? 14.528 6.537 -2.093 1.00 81.69 109 ASP A O 1
ATOM 769 N N . VAL A 1 110 ? 14.901 4.605 -3.185 1.00 82.50 110 VAL A N 1
ATOM 770 C CA . VAL A 1 110 ? 13.754 3.880 -2.619 1.00 82.50 110 VAL A CA 1
ATOM 771 C C . VAL A 1 110 ? 13.823 3.803 -1.091 1.00 82.50 110 VAL A C 1
ATOM 773 O O . VAL A 1 110 ? 12.778 3.783 -0.446 1.00 82.50 110 VAL A O 1
ATOM 776 N N . SER A 1 111 ? 15.020 3.862 -0.487 1.00 81.00 111 SER A N 1
ATOM 777 C CA . SER A 1 111 ? 15.184 3.826 0.978 1.00 81.00 111 SER A CA 1
ATOM 778 C C . SER A 1 111 ? 14.547 5.015 1.699 1.00 81.00 111 SER A C 1
ATOM 780 O O . SER A 1 111 ? 14.338 4.970 2.910 1.00 81.00 111 SER A O 1
ATOM 782 N N . LYS A 1 112 ? 14.223 6.068 0.949 1.00 79.06 112 LYS A N 1
ATOM 783 C CA . LYS A 1 112 ? 13.574 7.274 1.449 1.00 79.06 112 LYS A CA 1
ATOM 784 C C . LYS A 1 112 ? 12.100 7.369 1.066 1.00 79.06 112 LYS A C 1
ATOM 786 O O . LYS A 1 112 ? 11.485 8.416 1.245 1.00 79.06 112 LYS A O 1
ATOM 791 N N . SER A 1 113 ? 11.547 6.298 0.505 1.00 80.88 113 SER A N 1
ATOM 792 C CA . SER A 1 113 ? 10.119 6.209 0.230 1.00 80.88 113 SER A CA 1
ATOM 793 C C . SER A 1 113 ? 9.379 5.797 1.496 1.00 80.88 113 SER A C 1
ATOM 795 O O . SER A 1 113 ? 9.834 4.922 2.236 1.00 80.88 113 SER A O 1
ATOM 797 N N . VAL A 1 114 ? 8.229 6.411 1.735 1.00 83.50 114 VAL A N 1
ATOM 798 C CA . VAL A 1 114 ? 7.270 5.957 2.738 1.00 83.50 114 VAL A CA 1
ATOM 799 C C . VAL A 1 114 ? 6.303 5.022 2.026 1.00 83.50 114 VAL A C 1
ATOM 801 O O . VAL A 1 114 ? 5.705 5.407 1.028 1.00 83.50 114 VAL A O 1
ATOM 804 N N . VAL A 1 115 ? 6.195 3.785 2.514 1.00 85.56 115 VAL A N 1
ATOM 805 C CA . VAL A 1 115 ? 5.253 2.788 1.989 1.00 85.56 115 VAL A CA 1
ATOM 806 C C . VAL A 1 115 ? 4.361 2.313 3.126 1.00 85.56 115 VAL A C 1
ATOM 808 O O . VAL A 1 115 ? 4.847 1.692 4.085 1.00 85.56 115 VAL A O 1
ATOM 811 N N . VAL A 1 116 ? 3.071 2.611 3.006 1.00 83.62 116 VAL A N 1
ATOM 812 C CA . VAL A 1 116 ? 2.009 2.157 3.909 1.00 83.62 116 VAL A CA 1
ATOM 813 C C . VAL A 1 116 ? 1.172 1.136 3.156 1.00 83.62 116 VAL A C 1
ATOM 815 O O . VAL A 1 116 ? 0.773 1.391 2.026 1.00 83.62 116 VAL A O 1
ATOM 818 N N . VAL A 1 117 ? 0.943 -0.032 3.757 1.00 82.69 117 VAL A N 1
ATOM 819 C CA . VAL A 1 117 ? 0.184 -1.112 3.119 1.00 82.69 117 VAL A CA 1
ATOM 820 C C . VAL A 1 117 ? -1.002 -1.488 3.987 1.00 82.69 117 VAL A C 1
ATOM 822 O O . VAL A 1 117 ? -0.824 -1.895 5.132 1.00 82.69 117 VAL A O 1
ATOM 825 N N . ASN A 1 118 ? -2.192 -1.388 3.404 1.00 84.75 118 ASN A N 1
ATOM 826 C CA . ASN A 1 118 ? -3.458 -1.805 3.997 1.00 84.75 118 ASN A CA 1
ATOM 827 C C . ASN A 1 118 ? -4.100 -2.907 3.147 1.00 84.75 118 ASN A C 1
ATOM 829 O O . ASN A 1 118 ? -3.614 -3.224 2.062 1.00 84.75 118 ASN A O 1
ATOM 833 N N . GLN A 1 119 ? -5.188 -3.498 3.634 1.00 83.44 119 GLN A N 1
ATOM 834 C CA . GLN A 1 119 ? -5.999 -4.441 2.864 1.00 83.44 119 GLN A CA 1
ATOM 835 C C . GLN A 1 119 ? -7.358 -3.813 2.541 1.00 83.44 119 GLN A C 1
ATOM 837 O O . GLN A 1 119 ? -7.979 -3.231 3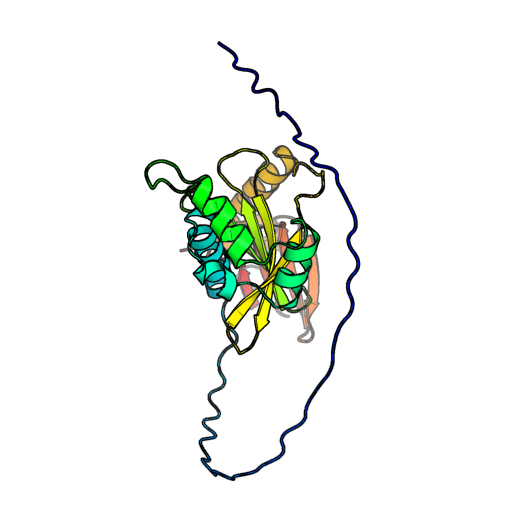.428 1.00 83.44 119 GLN A O 1
ATOM 842 N N . ASP A 1 120 ? -7.812 -3.916 1.290 1.00 79.38 120 ASP A N 1
ATOM 843 C CA . ASP A 1 120 ? -9.159 -3.481 0.906 1.00 79.38 120 ASP A CA 1
ATOM 844 C C . ASP 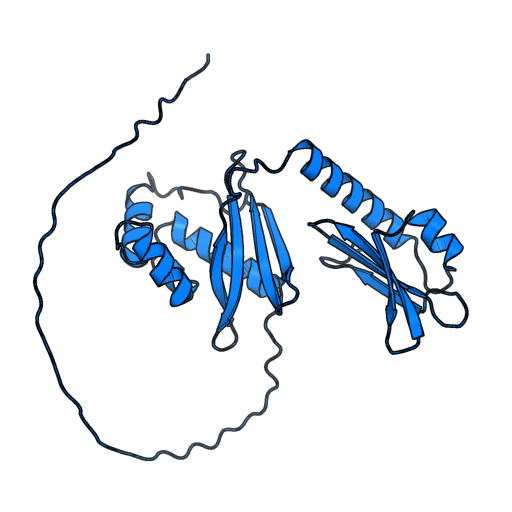A 1 120 ? -10.229 -4.550 1.201 1.00 79.38 120 ASP A C 1
ATOM 846 O O . ASP A 1 120 ? -9.931 -5.681 1.591 1.00 79.38 120 ASP A O 1
ATOM 850 N N . ALA A 1 121 ? -11.501 -4.189 1.004 1.00 71.19 121 ALA A N 1
ATOM 851 C CA . ALA A 1 121 ? -12.640 -5.080 1.243 1.00 71.19 121 ALA A CA 1
ATOM 852 C C . ALA A 1 121 ? -12.649 -6.332 0.341 1.00 71.19 121 ALA A C 1
ATOM 854 O O . ALA A 1 121 ? -13.283 -7.330 0.688 1.00 71.19 121 ALA A O 1
ATOM 855 N N . ASP A 1 122 ? -11.941 -6.294 -0.791 1.00 77.44 122 ASP A N 1
ATOM 856 C CA . ASP A 1 122 ? -11.801 -7.412 -1.727 1.00 77.44 122 ASP A CA 1
ATOM 857 C C . ASP A 1 122 ? -10.584 -8.299 -1.389 1.00 77.44 122 ASP A C 1
ATOM 859 O O . ASP A 1 122 ? -10.318 -9.296 -2.067 1.00 77.44 122 ASP A O 1
ATOM 863 N N . GLY A 1 123 ? -9.852 -7.971 -0.318 1.00 78.69 123 GLY A N 1
ATOM 864 C CA . GLY A 1 123 ? -8.690 -8.712 0.158 1.00 78.69 123 GLY A CA 1
ATOM 865 C C . GLY A 1 123 ? -7.388 -8.382 -0.576 1.00 78.69 123 GLY A C 1
ATOM 866 O O . GLY A 1 123 ? -6.381 -9.059 -0.339 1.00 78.69 123 GLY A O 1
ATOM 867 N N . ARG A 1 124 ? -7.372 -7.360 -1.440 1.00 89.31 124 ARG A N 1
ATOM 868 C CA . ARG A 1 124 ? -6.161 -6.883 -2.124 1.00 89.31 124 ARG A CA 1
ATOM 869 C C . ARG A 1 124 ? -5.321 -6.056 -1.166 1.00 89.31 124 ARG A C 1
ATOM 871 O O . ARG A 1 124 ? -5.861 -5.341 -0.325 1.00 89.31 124 ARG A O 1
ATOM 878 N N . ALA A 1 125 ? -4.003 -6.125 -1.306 1.00 90.56 125 ALA A N 1
ATOM 879 C CA . ALA A 1 125 ? -3.140 -5.191 -0.599 1.00 90.56 125 ALA A CA 1
ATOM 880 C C . ALA A 1 125 ? -3.096 -3.865 -1.371 1.00 90.56 125 ALA A C 1
ATOM 882 O O . ALA A 1 125 ? -2.935 -3.856 -2.589 1.00 90.56 125 ALA A O 1
ATOM 883 N N . VAL A 1 126 ? -3.248 -2.752 -0.663 1.00 90.94 126 VAL A N 1
ATOM 884 C CA . VAL A 1 126 ? -3.200 -1.392 -1.203 1.00 90.94 126 VAL A CA 1
ATOM 885 C C . VAL A 1 126 ? -1.979 -0.713 -0.611 1.00 90.94 126 VAL A C 1
ATOM 887 O O . VAL A 1 126 ? -1.918 -0.505 0.600 1.00 90.94 126 VAL A O 1
ATOM 890 N N . ALA A 1 127 ? -1.000 -0.408 -1.454 1.00 89.94 127 ALA A N 1
ATOM 891 C CA . ALA A 1 127 ? 0.234 0.253 -1.068 1.00 89.94 127 ALA A CA 1
ATOM 892 C C . ALA A 1 127 ? 0.197 1.730 -1.472 1.00 89.94 127 ALA A C 1
ATOM 894 O O . ALA A 1 127 ? 0.264 2.050 -2.657 1.00 89.94 127 ALA A O 1
ATOM 895 N N . ASP A 1 128 ? 0.126 2.617 -0.483 1.00 88.38 128 ASP A N 1
ATOM 896 C CA . ASP A 1 128 ? 0.349 4.054 -0.653 1.00 88.38 128 ASP A CA 1
ATOM 897 C C . ASP A 1 128 ? 1.857 4.315 -0.599 1.00 88.38 128 ASP A C 1
ATOM 899 O O . ASP A 1 128 ? 2.528 3.993 0.392 1.00 88.38 128 ASP A O 1
ATOM 903 N N . VAL A 1 129 ? 2.403 4.820 -1.705 1.00 87.94 129 VAL A N 1
ATOM 904 C CA . VAL A 1 129 ? 3.837 5.031 -1.888 1.00 87.94 129 VAL A CA 1
ATOM 905 C C . VAL A 1 129 ? 4.085 6.516 -2.059 1.00 87.94 129 VAL A C 1
ATOM 907 O O . VAL A 1 129 ? 3.680 7.104 -3.056 1.00 87.94 129 VAL A O 1
ATOM 910 N N . GLN A 1 130 ? 4.833 7.101 -1.131 1.00 84.31 130 GLN A N 1
ATOM 911 C CA . GLN A 1 130 ? 5.279 8.489 -1.200 1.00 84.31 130 GLN A CA 1
ATOM 912 C C . GLN A 1 130 ? 6.795 8.541 -1.311 1.00 84.31 130 GLN A C 1
ATOM 914 O O . GLN A 1 130 ? 7.514 7.864 -0.573 1.00 84.31 130 GLN A O 1
ATOM 919 N N . HIS A 1 131 ? 7.304 9.380 -2.205 1.00 77.31 131 HIS A N 1
ATOM 920 C CA . HIS A 1 131 ? 8.734 9.645 -2.323 1.00 77.31 131 HIS A CA 1
ATOM 921 C C . HIS A 1 131 ? 9.089 11.011 -1.713 1.00 77.31 131 HIS A C 1
ATOM 923 O O . HIS A 1 131 ? 8.241 11.889 -1.588 1.00 77.31 131 HIS A O 1
ATOM 929 N N . GLU A 1 132 ? 10.367 11.238 -1.375 1.00 68.00 132 GLU A N 1
ATOM 930 C CA . GLU A 1 132 ? 10.837 12.525 -0.810 1.00 68.00 132 GLU A CA 1
ATOM 931 C C . GLU A 1 132 ? 10.540 13.753 -1.687 1.00 68.00 132 GLU A C 1
ATOM 933 O O . GLU A 1 132 ? 10.581 14.889 -1.209 1.00 68.00 132 GLU A O 1
ATOM 938 N N . LEU A 1 133 ? 10.302 13.554 -2.984 1.00 59.62 133 LEU A N 1
ATOM 939 C CA . LEU A 1 133 ? 9.900 14.626 -3.878 1.00 59.62 133 LEU A CA 1
ATOM 940 C C . LEU A 1 133 ? 8.386 14.836 -3.733 1.00 59.62 133 LEU A C 1
ATOM 942 O O . LEU A 1 133 ? 7.592 13.983 -4.118 1.00 59.62 133 LEU A O 1
ATOM 946 N N . GLU A 1 134 ? 8.012 15.990 -3.182 1.00 48.38 134 GLU A N 1
ATOM 947 C CA . GLU A 1 134 ? 6.625 16.433 -2.995 1.00 48.38 134 GLU A CA 1
ATOM 948 C C . GLU A 1 134 ? 5.799 16.226 -4.282 1.00 48.38 134 GLU A C 1
ATOM 950 O O . GLU A 1 134 ? 6.198 16.683 -5.361 1.00 48.38 134 GLU A O 1
ATOM 955 N N . GLY A 1 135 ? 4.685 15.492 -4.173 1.00 55.97 135 GLY A N 1
ATOM 956 C CA . GLY A 1 135 ? 3.814 15.139 -5.301 1.00 55.97 135 GLY A CA 1
ATOM 957 C C . GLY A 1 135 ? 4.343 14.022 -6.211 1.00 55.97 135 GLY A C 1
ATOM 958 O O . GLY A 1 135 ? 3.937 13.940 -7.369 1.00 55.97 135 GLY A O 1
ATOM 959 N N . SER A 1 136 ? 5.278 13.192 -5.736 1.00 65.00 136 SER A N 1
ATOM 960 C CA . SER A 1 136 ? 5.701 11.975 -6.437 1.00 65.00 136 SER A CA 1
ATOM 961 C C . SER A 1 136 ? 5.468 10.736 -5.580 1.00 65.00 136 SER A C 1
ATOM 963 O O . SER A 1 136 ? 5.787 10.710 -4.391 1.00 65.00 136 SER A O 1
ATOM 965 N N . GLY A 1 137 ? 4.879 9.726 -6.206 1.00 77.81 137 GLY A N 1
ATOM 966 C CA . GLY A 1 137 ? 4.311 8.571 -5.534 1.00 77.81 137 GLY A CA 1
ATOM 967 C C . GLY A 1 137 ? 3.095 8.061 -6.299 1.00 77.81 137 GLY A C 1
ATOM 968 O O . GLY A 1 137 ? 2.723 8.642 -7.318 1.00 77.81 137 GLY A O 1
ATOM 969 N N . GLY A 1 138 ? 2.474 7.007 -5.792 1.00 86.94 138 GLY A N 1
ATOM 970 C CA . GLY A 1 138 ? 1.274 6.422 -6.374 1.00 86.94 138 GLY A CA 1
ATOM 971 C C . GLY A 1 138 ? 0.639 5.412 -5.430 1.00 86.94 138 GLY A 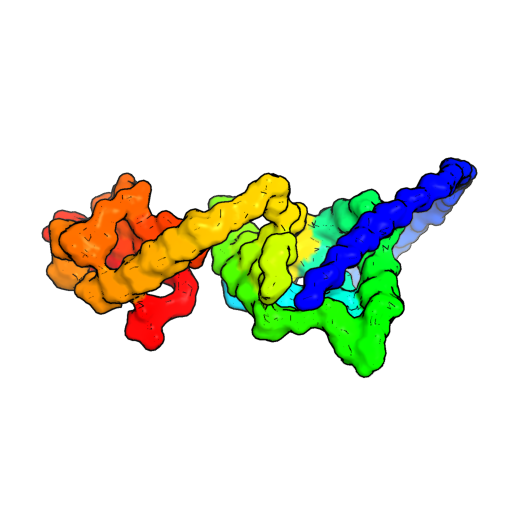C 1
ATOM 972 O O . GLY A 1 138 ? 1.237 5.022 -4.422 1.00 86.94 138 GLY A O 1
ATOM 973 N N . VAL A 1 139 ? -0.573 4.989 -5.770 1.00 90.38 139 VAL A N 1
ATOM 974 C CA . VAL A 1 139 ? -1.268 3.907 -5.075 1.00 90.38 139 VAL A CA 1
ATOM 975 C C . VAL A 1 139 ? -1.168 2.653 -5.927 1.00 90.38 139 VAL A C 1
ATOM 977 O O . VAL A 1 139 ? -1.597 2.643 -7.077 1.00 90.38 139 VAL A O 1
ATOM 980 N N . TYR A 1 140 ? -0.622 1.585 -5.357 1.00 93.69 140 TYR A N 1
ATOM 981 C CA . TYR A 1 140 ? -0.443 0.308 -6.041 1.00 93.69 140 TYR A CA 1
ATOM 982 C C . TYR A 1 140 ? -1.340 -0.744 -5.414 1.00 93.69 140 TYR A C 1
ATOM 984 O O . TYR A 1 140 ? -1.351 -0.921 -4.195 1.00 93.69 140 TYR A O 1
ATOM 992 N N . TYR A 1 141 ? -2.067 -1.471 -6.251 1.00 94.50 141 TYR A N 1
ATOM 993 C CA . TYR A 1 141 ? -2.895 -2.587 -5.825 1.00 94.50 141 TYR A CA 1
ATOM 994 C C . TYR A 1 141 ? -2.148 -3.881 -6.098 1.00 94.50 141 TYR A C 1
ATOM 996 O O . TYR A 1 141 ? -1.639 -4.098 -7.197 1.00 94.50 141 TYR A O 1
ATOM 1004 N N . LEU A 1 142 ? -2.087 -4.749 -5.094 1.00 97.62 142 LEU A N 1
ATOM 1005 C CA . LEU A 1 142 ? -1.448 -6.047 -5.191 1.00 97.62 142 LEU A CA 1
ATOM 1006 C C . LEU A 1 142 ? -2.463 -7.161 -4.976 1.00 97.62 142 LEU A C 1
ATOM 1008 O O . LEU A 1 142 ? -3.328 -7.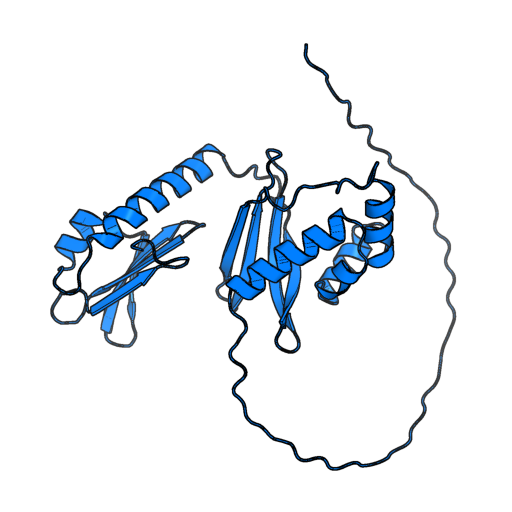091 -4.098 1.00 97.62 142 LEU A O 1
ATOM 1012 N N . VAL A 1 143 ? -2.299 -8.229 -5.748 1.00 96.12 143 VAL A N 1
ATOM 1013 C CA . VAL A 1 143 ? -3.093 -9.458 -5.651 1.00 96.12 143 VAL A CA 1
ATOM 1014 C C . VAL A 1 143 ? -2.173 -10.658 -5.461 1.00 96.12 143 VAL A C 1
ATOM 1016 O O . VAL A 1 143 ? -0.997 -10.622 -5.822 1.00 96.12 143 VAL A O 1
ATOM 1019 N N . VAL A 1 144 ? -2.693 -11.737 -4.876 1.00 95.25 144 VAL A N 1
ATOM 1020 C CA . VAL A 1 144 ? -1.928 -12.980 -4.725 1.00 95.25 144 VAL A CA 1
ATOM 1021 C C . VAL A 1 144 ? -2.052 -13.813 -6.002 1.00 95.25 144 VAL A C 1
ATOM 1023 O O . VAL A 1 144 ? -3.136 -14.306 -6.315 1.00 95.25 144 VAL A O 1
ATOM 1026 N N . GLN A 1 145 ? -0.941 -14.031 -6.705 1.00 93.94 145 GLN A N 1
ATOM 1027 C CA . GLN A 1 145 ? -0.830 -14.962 -7.834 1.00 93.94 145 GLN A CA 1
ATOM 1028 C C . GLN A 1 145 ? 0.169 -16.063 -7.484 1.00 93.94 145 GLN A C 1
ATOM 1030 O O . GLN A 1 145 ? 1.258 -15.791 -6.992 1.00 93.94 145 GLN A O 1
ATOM 1035 N N . ASP A 1 146 ? -0.222 -17.328 -7.659 1.00 92.38 146 ASP A N 1
ATOM 1036 C CA . ASP A 1 146 ? 0.612 -18.498 -7.331 1.00 92.38 146 ASP A CA 1
ATOM 1037 C C . ASP A 1 146 ? 1.216 -18.487 -5.906 1.00 92.38 146 ASP A C 1
ATOM 1039 O O . ASP A 1 146 ? 2.277 -19.056 -5.645 1.00 92.38 146 ASP A O 1
ATOM 1043 N N . GLY A 1 147 ? 0.510 -17.867 -4.954 1.00 92.56 147 GLY A N 1
ATOM 1044 C CA . GLY A 1 147 ? 0.916 -17.784 -3.548 1.00 92.56 147 GLY A CA 1
ATOM 1045 C C . GLY A 1 147 ? 1.898 -16.656 -3.217 1.00 92.56 147 GLY A C 1
ATOM 1046 O O . GLY A 1 147 ? 2.392 -16.620 -2.092 1.00 92.56 147 GLY A O 1
ATOM 1047 N N . VAL A 1 148 ? 2.168 -15.740 -4.151 1.00 94.38 148 VAL A N 1
ATOM 1048 C CA . VAL A 1 148 ? 2.988 -14.539 -3.931 1.00 94.38 148 VAL A CA 1
ATOM 1049 C C . VAL A 1 148 ? 2.215 -13.275 -4.299 1.00 94.38 148 VAL A C 1
ATOM 1051 O O . VAL A 1 148 ? 1.340 -13.312 -5.161 1.00 94.38 148 VAL A O 1
ATOM 1054 N N . TRP A 1 149 ? 2.518 -12.159 -3.638 1.00 97.12 149 TRP A N 1
ATOM 1055 C CA . TRP A 1 149 ? 1.986 -10.854 -4.033 1.00 97.12 149 TRP A CA 1
ATOM 1056 C C . TRP A 1 149 ? 2.616 -10.392 -5.348 1.00 97.12 149 TRP A C 1
ATOM 1058 O O . TRP A 1 149 ? 3.826 -10.523 -5.530 1.00 97.12 149 TRP A O 1
ATOM 1068 N N . VAL A 1 150 ? 1.800 -9.822 -6.230 1.00 97.62 150 VAL A N 1
ATOM 1069 C CA . VAL A 1 150 ? 2.220 -9.132 -7.457 1.00 97.62 150 VAL A CA 1
ATOM 1070 C C . VAL A 1 150 ? 1.431 -7.836 -7.610 1.00 97.62 150 VAL A C 1
ATOM 1072 O O . VAL A 1 150 ? 0.291 -7.757 -7.152 1.00 97.62 150 VAL A O 1
ATOM 1075 N N . ILE A 1 151 ? 2.033 -6.833 -8.241 1.00 97.75 151 ILE A N 1
ATOM 1076 C CA . ILE A 1 151 ? 1.408 -5.554 -8.586 1.00 97.75 151 ILE A CA 1
ATOM 1077 C C . ILE A 1 151 ? 0.442 -5.792 -9.739 1.00 97.75 151 ILE A C 1
ATOM 1079 O O . ILE A 1 151 ? 0.837 -6.297 -10.787 1.00 97.75 151 ILE A O 1
ATOM 1083 N N . ASP A 1 152 ? -0.817 -5.443 -9.524 1.00 96.69 152 ASP A N 1
ATOM 1084 C CA . ASP A 1 152 ? -1.920 -5.729 -10.437 1.00 96.69 152 ASP A CA 1
ATOM 1085 C C . ASP A 1 152 ? -2.536 -4.471 -11.042 1.00 96.69 152 ASP A C 1
ATOM 1087 O O . ASP A 1 152 ? -3.027 -4.502 -12.167 1.00 96.69 152 ASP A O 1
ATOM 1091 N N . ASP A 1 153 ? -2.468 -3.356 -10.318 1.00 94.00 153 ASP A N 1
ATOM 1092 C CA . ASP A 1 153 ? -2.985 -2.075 -10.777 1.00 94.00 153 ASP A CA 1
ATOM 1093 C C . ASP A 1 153 ? -2.209 -0.921 -10.131 1.00 94.00 153 ASP A C 1
ATOM 1095 O O . ASP A 1 153 ? -1.605 -1.069 -9.062 1.00 94.00 153 ASP A O 1
ATOM 1099 N N . GLU A 1 154 ? -2.248 0.235 -10.777 1.00 91.38 154 GLU A N 1
ATOM 1100 C CA . GLU A 1 154 ? -1.663 1.481 -10.296 1.00 91.38 154 GLU A CA 1
ATOM 1101 C C . GLU A 1 154 ? -2.660 2.608 -10.521 1.00 91.38 154 GLU A C 1
ATOM 1103 O O . GLU A 1 154 ? -3.180 2.806 -11.617 1.00 91.38 154 GLU A O 1
ATOM 1108 N N . ALA A 1 155 ? -2.902 3.374 -9.469 1.00 84.19 155 ALA A N 1
ATOM 1109 C CA . ALA A 1 155 ? -3.583 4.642 -9.562 1.00 84.19 155 ALA A CA 1
ATOM 1110 C C . ALA A 1 155 ? -2.571 5.756 -9.297 1.00 84.19 155 ALA A C 1
ATOM 1112 O O . ALA A 1 155 ? -1.934 5.806 -8.240 1.00 84.19 155 ALA A O 1
ATOM 1113 N N . ASP A 1 156 ? -2.474 6.692 -10.241 1.00 70.44 156 ASP A N 1
ATOM 1114 C CA . ASP A 1 156 ? -1.943 8.014 -9.931 1.00 70.44 156 ASP A CA 1
ATOM 1115 C C . ASP A 1 156 ? -2.756 8.600 -8.765 1.00 70.44 156 ASP A C 1
ATOM 1117 O O . ASP A 1 156 ? -3.970 8.382 -8.668 1.00 70.44 156 ASP A O 1
ATOM 1121 N N . TYR A 1 157 ? -2.119 9.420 -7.926 1.00 61.69 157 TYR A N 1
ATOM 1122 C CA . TYR A 1 157 ? -2.841 10.408 -7.121 1.00 61.69 157 TYR A CA 1
ATOM 1123 C C . TYR A 1 157 ? -3.580 11.334 -8.098 1.00 61.69 157 TYR A C 1
ATOM 1125 O O . TYR A 1 157 ? -3.040 12.339 -8.556 1.00 61.69 157 TYR A O 1
ATOM 1133 N N . GLY A 1 158 ? -4.764 10.933 -8.560 1.00 44.75 158 GLY A N 1
ATOM 1134 C CA . GLY A 1 158 ? -5.361 11.501 -9.761 1.00 44.75 158 GLY A CA 1
ATOM 1135 C C . GLY A 1 158 ? -5.749 12.952 -9.544 1.00 44.75 158 GLY A C 1
ATOM 1136 O O . GLY A 1 158 ? -6.815 13.178 -9.001 1.00 44.75 158 GLY A O 1
ATOM 1137 N N . GLU A 1 159 ? -4.909 13.921 -9.931 1.00 43.78 159 GLU A N 1
ATOM 1138 C CA . GLU A 1 159 ? -5.106 15.382 -9.774 1.00 43.78 159 GLU A CA 1
ATOM 1139 C C . GLU A 1 159 ? -5.655 15.859 -8.407 1.00 43.78 159 GLU A C 1
ATOM 1141 O O . GLU A 1 159 ? -5.995 17.030 -8.236 1.00 43.78 159 GLU A O 1
ATOM 1146 N N . GLN A 1 160 ? -5.726 14.982 -7.416 1.00 42.75 160 GLN A N 1
ATOM 1147 C CA . GLN A 1 160 ? -5.923 15.298 -6.025 1.00 42.75 160 GLN A CA 1
ATOM 1148 C C . GLN A 1 160 ? -4.518 15.249 -5.470 1.00 42.75 160 GLN A C 1
ATOM 1150 O O . GLN A 1 160 ? -4.044 14.190 -5.073 1.00 42.75 160 GLN A O 1
ATOM 1155 N N . ASP A 1 161 ? -3.836 16.399 -5.520 1.00 43.88 161 ASP A N 1
ATOM 1156 C CA . ASP A 1 161 ? -2.802 16.686 -4.529 1.00 43.88 161 ASP A CA 1
ATOM 1157 C C . ASP A 1 161 ? -3.432 16.273 -3.195 1.00 43.88 161 ASP A C 1
ATOM 1159 O O . ASP A 1 161 ? -4.441 16.890 -2.816 1.00 43.88 161 ASP A O 1
ATOM 1163 N N . PRO A 1 162 ? -2.965 15.187 -2.551 1.00 51.56 162 PRO A N 1
ATOM 1164 C CA . PRO A 1 162 ? -3.505 14.831 -1.260 1.00 51.56 162 PRO A CA 1
ATOM 1165 C C . PRO A 1 162 ? -3.229 16.048 -0.394 1.00 51.56 162 PRO A C 1
ATOM 1167 O O . PRO A 1 162 ? -2.090 16.514 -0.323 1.00 51.56 162 PRO A O 1
ATOM 1170 N N . ASP A 1 163 ? -4.297 16.654 0.122 1.00 60.19 163 ASP A N 1
ATOM 1171 C CA . ASP A 1 163 ? -4.185 17.924 0.817 1.00 60.19 163 ASP A CA 1
ATOM 1172 C C . ASP A 1 163 ? -3.146 17.730 1.932 1.00 60.19 163 ASP A C 1
ATOM 1174 O O . ASP A 1 163 ? -3.368 16.905 2.823 1.00 60.19 163 ASP A O 1
ATOM 1178 N N . PRO A 1 164 ? -1.978 18.399 1.875 1.00 56.78 164 PRO A N 1
ATOM 1179 C CA . PRO A 1 164 ? -0.922 18.169 2.850 1.00 56.78 164 PRO A CA 1
ATOM 1180 C C . PRO A 1 164 ? -1.398 18.519 4.261 1.00 56.78 164 PRO A C 1
ATOM 1182 O O . PRO A 1 164 ? -0.855 18.000 5.235 1.00 56.78 164 PRO A O 1
ATOM 1185 N N . GLU A 1 165 ? -2.424 19.370 4.378 1.00 67.56 165 GLU A N 1
ATOM 1186 C CA . GLU A 1 165 ? -3.118 19.623 5.633 1.00 67.56 165 GLU A CA 1
ATOM 1187 C C . GLU A 1 165 ? -3.916 18.393 6.085 1.00 67.56 165 GLU A C 1
ATOM 1189 O O . GLU A 1 165 ? -3.767 17.990 7.235 1.00 67.56 165 GLU A O 1
ATOM 1194 N N . ALA A 1 166 ? -4.654 17.730 5.189 1.00 66.50 166 ALA A N 1
ATOM 1195 C CA . ALA A 1 166 ? -5.391 16.502 5.496 1.00 66.50 166 ALA A CA 1
ATOM 1196 C C . ALA A 1 166 ? -4.465 15.327 5.850 1.00 66.50 166 ALA A C 1
ATOM 1198 O O . ALA A 1 166 ? -4.726 14.622 6.819 1.00 66.50 166 ALA A O 1
ATOM 1199 N N . ILE A 1 167 ? -3.340 15.148 5.143 1.00 63.00 167 ILE A N 1
ATOM 1200 C CA . ILE A 1 167 ? -2.342 14.121 5.499 1.00 63.00 167 ILE A CA 1
ATOM 1201 C C . ILE A 1 167 ? -1.745 14.408 6.880 1.00 63.00 167 ILE A C 1
ATOM 1203 O O . ILE A 1 167 ? -1.585 13.502 7.699 1.00 63.00 167 ILE A O 1
ATOM 1207 N N . ALA A 1 168 ? -1.379 15.665 7.145 1.00 68.31 168 ALA A N 1
ATOM 1208 C CA . ALA A 1 168 ? -0.818 16.050 8.433 1.00 68.31 168 ALA A CA 1
ATOM 1209 C C . ALA A 1 168 ? -1.841 15.894 9.568 1.00 68.31 168 ALA A C 1
ATOM 1211 O O . ALA A 1 168 ? -1.464 15.498 10.672 1.00 68.31 168 ALA A O 1
ATOM 1212 N N . GLU A 1 169 ? -3.116 16.179 9.300 1.00 71.75 169 GLU A N 1
ATOM 1213 C CA . GLU A 1 169 ? -4.223 15.967 10.229 1.00 71.75 169 GLU A CA 1
ATOM 1214 C C . GLU A 1 169 ? -4.420 14.474 10.520 1.00 71.75 169 GLU A C 1
ATOM 1216 O O . GLU A 1 169 ? -4.464 14.087 11.688 1.00 71.75 169 GLU A O 1
ATOM 1221 N N . ASP A 1 170 ? -4.424 13.623 9.493 1.00 75.44 170 ASP A N 1
ATOM 1222 C CA . ASP A 1 170 ? -4.548 12.171 9.641 1.00 75.44 170 ASP A CA 1
ATOM 1223 C C . ASP A 1 170 ? -3.374 11.554 10.397 1.00 75.44 170 ASP A C 1
ATOM 1225 O O . ASP A 1 170 ? -3.578 10.731 11.294 1.00 75.44 170 ASP A O 1
ATOM 1229 N N . ALA A 1 171 ? -2.148 11.987 10.108 1.00 72.44 171 ALA A N 1
ATOM 1230 C CA . ALA A 1 171 ? -0.963 11.541 10.831 1.00 72.44 171 ALA A CA 1
ATOM 1231 C C . ALA A 1 171 ? -0.984 12.007 12.298 1.00 72.44 171 ALA A C 1
ATOM 1233 O O . ALA A 1 171 ? -0.630 11.244 13.201 1.00 72.44 171 ALA A O 1
ATOM 1234 N N . ALA A 1 172 ? -1.417 13.247 12.562 1.00 76.88 172 ALA A N 1
ATOM 1235 C CA . ALA A 1 172 ? -1.549 13.769 13.921 1.00 76.88 172 ALA A CA 1
ATOM 1236 C C . ALA A 1 172 ? -2.612 13.002 14.716 1.00 76.88 172 ALA A C 1
ATOM 1238 O O . ALA A 1 172 ? -2.350 12.606 15.853 1.00 76.88 172 ALA A O 1
ATOM 1239 N N . ARG A 1 173 ? -3.765 12.736 14.095 1.00 84.00 173 ARG A N 1
ATOM 1240 C CA . ARG A 1 173 ? -4.867 11.966 14.675 1.00 84.00 173 ARG A CA 1
ATOM 1241 C C . ARG A 1 173 ? -4.468 10.518 14.938 1.00 84.00 173 ARG A C 1
ATOM 1243 O O . ARG A 1 173 ? -4.683 10.015 16.034 1.00 84.00 173 ARG A O 1
ATOM 1250 N N . THR A 1 174 ? -3.779 9.887 13.992 1.00 82.69 174 THR A N 1
ATOM 1251 C CA . THR A 1 174 ? -3.223 8.536 14.158 1.00 82.69 174 THR A CA 1
ATOM 1252 C C . THR A 1 174 ? -2.232 8.483 15.323 1.00 82.69 174 THR A C 1
ATOM 1254 O O . THR A 1 174 ? -2.292 7.575 16.147 1.00 82.69 174 THR A O 1
ATOM 1257 N N . ALA A 1 175 ? -1.348 9.478 15.456 1.00 81.00 175 ALA A N 1
ATOM 1258 C CA . ALA A 1 175 ? -0.399 9.549 16.568 1.00 81.00 175 ALA A CA 1
ATOM 1259 C C . ALA A 1 175 ? -1.065 9.843 17.926 1.00 81.00 175 ALA A C 1
ATOM 1261 O O . ALA A 1 175 ? -0.515 9.482 18.968 1.00 81.00 175 ALA A O 1
ATOM 1262 N N . GLU A 1 176 ? -2.204 10.534 17.939 1.00 87.19 176 GLU A N 1
ATOM 1263 C CA . GLU A 1 176 ? -3.018 10.746 19.137 1.00 87.19 176 GLU A CA 1
ATOM 1264 C C . GLU A 1 176 ? -3.702 9.446 19.564 1.00 87.19 176 GLU A C 1
ATOM 1266 O O . GLU A 1 176 ? -3.462 8.975 20.677 1.00 87.19 176 GLU A O 1
ATOM 1271 N N . TRP A 1 177 ? -4.451 8.819 18.654 1.00 93.56 177 TRP A N 1
ATOM 1272 C CA . TRP A 1 177 ? -5.134 7.551 18.901 1.00 93.56 177 TRP A CA 1
ATOM 1273 C C . TRP A 1 177 ? -4.171 6.434 19.265 1.00 93.56 177 TRP A C 1
ATOM 1275 O O . TRP A 1 177 ? -4.431 5.713 20.213 1.00 93.56 177 TRP A O 1
ATOM 1285 N N . SER A 1 178 ? -3.010 6.344 18.619 1.00 89.56 178 SER A N 1
ATOM 1286 C CA . SER A 1 178 ? -1.992 5.351 18.964 1.00 89.56 178 SER A CA 1
ATOM 1287 C C . SER A 1 178 ? -1.532 5.454 20.422 1.00 89.56 178 SER A C 1
ATOM 1289 O O . SER A 1 178 ? -1.281 4.428 21.041 1.00 89.56 178 SER A O 1
ATOM 1291 N N . ARG A 1 179 ? -1.433 6.664 20.996 1.00 89.44 179 ARG A N 1
ATOM 1292 C CA . ARG A 1 179 ? -1.068 6.831 22.415 1.00 89.44 179 ARG A CA 1
ATOM 1293 C C . ARG A 1 179 ? -2.234 6.509 23.339 1.00 89.44 179 ARG A C 1
ATOM 1295 O O . ARG A 1 179 ? -2.033 5.821 24.332 1.00 89.44 179 ARG A O 1
ATOM 1302 N N . ALA A 1 180 ? -3.420 7.008 23.003 1.00 94.06 180 ALA A N 1
ATOM 1303 C CA . ALA A 1 180 ? -4.642 6.785 23.767 1.00 94.06 180 ALA A CA 1
ATOM 1304 C C . ALA A 1 180 ? -5.008 5.291 23.819 1.00 94.06 180 ALA A C 1
ATOM 1306 O O . ALA A 1 180 ? -5.350 4.761 24.870 1.00 94.06 180 ALA A O 1
ATOM 1307 N N . PHE A 1 181 ? -4.833 4.582 22.706 1.00 95.38 181 PHE A N 1
ATOM 1308 C CA . PHE A 1 181 ? -5.129 3.160 22.583 1.00 95.38 181 PHE A CA 1
ATOM 1309 C C . PHE A 1 181 ? -4.288 2.309 23.537 1.00 95.38 181 PHE A C 1
ATOM 1311 O O . PHE A 1 181 ? -4.781 1.328 24.081 1.00 95.38 181 PHE A O 1
ATOM 1318 N N . CYS A 1 182 ? -3.054 2.726 23.827 1.00 94.69 182 CYS A N 1
ATOM 1319 C CA . CYS A 1 182 ? -2.198 2.052 24.803 1.00 94.69 182 CYS A CA 1
ATOM 1320 C C . CYS A 1 182 ? -2.624 2.255 26.264 1.00 94.69 182 CYS A C 1
ATOM 1322 O O . CYS A 1 182 ? -2.084 1.593 27.152 1.00 94.69 182 CYS A O 1
ATOM 1324 N N . GLU A 1 183 ? -3.566 3.160 26.534 1.00 95.50 183 GLU A N 1
ATOM 1325 C CA . GLU A 1 183 ? -4.189 3.319 27.850 1.00 95.50 183 GLU A CA 1
ATOM 1326 C C . GLU A 1 183 ? -5.448 2.449 28.004 1.00 95.50 183 GLU A C 1
ATOM 1328 O O . GLU A 1 183 ? -5.899 2.241 29.130 1.00 95.50 183 GLU A O 1
ATOM 1333 N N . VAL A 1 184 ? -5.989 1.903 26.906 1.00 96.25 184 VAL A N 1
ATOM 1334 C CA . VAL A 1 184 ? -7.150 1.006 26.932 1.00 96.25 184 VAL A CA 1
ATOM 1335 C C . VAL A 1 184 ? -6.743 -0.364 27.470 1.00 96.25 184 VAL A C 1
ATOM 1337 O O . VAL A 1 184 ? -5.800 -0.999 26.998 1.00 96.25 184 VAL A O 1
ATOM 1340 N N . THR A 1 185 ? -7.493 -0.852 28.452 1.00 96.31 185 THR A N 1
ATOM 1341 C CA . THR A 1 185 ? -7.262 -2.148 29.100 1.00 96.31 185 THR A CA 1
ATOM 1342 C C . THR A 1 185 ? -8.521 -3.010 29.076 1.00 96.31 185 THR A C 1
ATOM 1344 O O . THR A 1 185 ? -9.624 -2.502 28.905 1.00 96.31 185 THR A O 1
ATOM 1347 N N . LEU A 1 186 ? -8.383 -4.323 29.301 1.00 96.62 186 LEU A N 1
ATOM 1348 C CA . LEU A 1 186 ? -9.528 -5.252 29.337 1.00 96.62 186 LEU A CA 1
ATOM 1349 C C . LEU A 1 186 ? -10.527 -4.960 30.474 1.00 96.62 186 LEU A C 1
ATOM 1351 O O . LEU A 1 186 ? -11.662 -5.413 30.442 1.00 96.62 186 LEU A O 1
ATOM 1355 N N . ASP A 1 187 ? -10.115 -4.226 31.506 1.00 96.88 187 ASP A N 1
ATOM 1356 C CA . ASP A 1 187 ? -10.990 -3.765 32.587 1.00 96.88 187 ASP A CA 1
ATOM 1357 C C . ASP A 1 187 ? -11.661 -2.411 32.305 1.00 96.88 187 ASP A C 1
ATOM 1359 O O . ASP A 1 187 ? -12.510 -1.992 33.091 1.00 96.88 187 ASP A O 1
ATOM 1363 N N . SER A 1 188 ? -11.319 -1.752 31.193 1.00 98.19 188 SER A N 1
ATOM 1364 C CA . SER A 1 188 ? -11.954 -0.502 30.775 1.00 98.19 188 SER A CA 1
ATOM 1365 C C . SER A 1 188 ? -13.407 -0.739 30.350 1.00 98.19 188 SER A C 1
ATOM 1367 O O . SER A 1 188 ? -13.741 -1.745 29.724 1.00 98.19 188 SER A O 1
ATOM 1369 N N . THR A 1 189 ? -14.280 0.206 30.671 1.00 98.25 189 THR A N 1
ATOM 1370 C CA . THR A 1 189 ? -15.676 0.265 30.207 1.00 98.25 189 THR A CA 1
ATOM 1371 C C . THR A 1 189 ? -15.800 1.015 28.881 1.00 98.25 189 THR A C 1
ATOM 1373 O O . THR A 1 189 ? -14.898 1.767 28.510 1.00 98.25 189 THR A O 1
ATOM 1376 N N . LYS A 1 190 ? -16.941 0.888 28.180 1.00 97.12 190 LYS A N 1
ATOM 1377 C CA . LYS A 1 190 ? -17.222 1.715 26.986 1.00 97.12 190 LYS A CA 1
ATOM 1378 C C . LYS A 1 190 ? -17.030 3.206 27.279 1.00 97.12 190 LYS A C 1
ATOM 1380 O O . LYS A 1 190 ? -16.407 3.905 26.487 1.00 97.12 190 LYS A O 1
ATOM 1385 N N . GLU A 1 191 ? -17.561 3.703 28.394 1.00 97.88 191 GLU A N 1
ATOM 1386 C CA . GLU A 1 191 ? -17.436 5.116 28.753 1.00 97.88 191 GLU A CA 1
ATOM 1387 C C . GLU A 1 191 ? -15.977 5.549 28.952 1.00 97.88 191 GLU A C 1
ATOM 1389 O O . GLU A 1 191 ? -15.607 6.619 28.476 1.00 97.88 191 GLU A O 1
ATOM 1394 N N . GLU A 1 192 ? -15.148 4.724 29.596 1.00 98.00 192 GLU A N 1
ATOM 1395 C CA . GLU A 1 192 ? -13.717 5.011 29.785 1.00 98.00 192 GLU A CA 1
ATOM 1396 C C . GLU A 1 192 ? -12.952 4.974 28.458 1.00 98.00 192 GLU A C 1
ATOM 1398 O O . GLU A 1 192 ? -12.135 5.855 28.196 1.00 98.00 192 GLU A O 1
ATOM 1403 N N . VAL A 1 193 ? -13.263 4.017 27.577 1.00 97.69 193 VAL A N 1
ATOM 1404 C CA . VAL A 1 193 ? -12.680 3.958 26.229 1.00 97.69 193 VAL A CA 1
ATOM 1405 C C . VAL A 1 193 ? -13.013 5.226 25.444 1.00 97.69 193 VAL A C 1
ATOM 1407 O O . VAL A 1 193 ? -12.120 5.826 24.855 1.00 97.69 193 VAL A O 1
ATOM 1410 N N . LEU A 1 1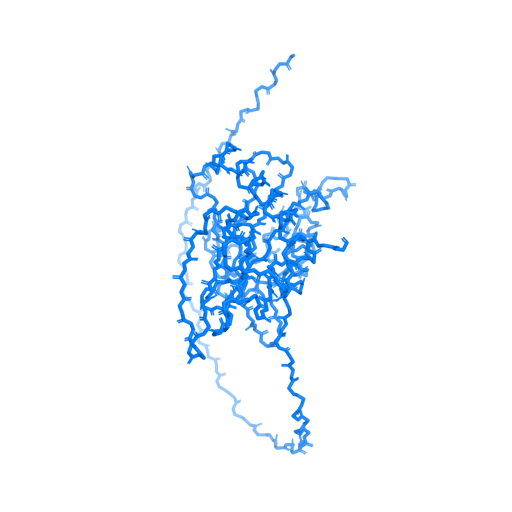94 ? -14.271 5.675 25.463 1.00 97.25 194 LEU A N 1
ATOM 1411 C CA . LEU A 1 194 ? -14.689 6.904 24.781 1.00 97.25 194 LEU A CA 1
ATOM 1412 C C . LEU A 1 194 ? -14.086 8.170 25.408 1.00 97.25 194 LEU A C 1
ATOM 1414 O O . LEU A 1 194 ? -13.865 9.153 24.701 1.00 97.25 194 LEU A O 1
ATOM 1418 N N . GLU A 1 195 ? -13.820 8.173 26.716 1.00 97.75 195 GLU A N 1
ATOM 1419 C CA . GLU A 1 195 ? -13.127 9.280 27.388 1.00 97.75 195 GLU A CA 1
ATOM 1420 C C . GLU A 1 195 ? -11.663 9.390 26.935 1.00 97.75 195 GLU A C 1
ATOM 1422 O O . GLU A 1 195 ? -11.161 10.501 26.761 1.00 97.75 195 GLU A O 1
ATOM 1427 N N . VAL A 1 196 ? -11.003 8.252 26.711 1.00 96.62 196 VAL A N 1
ATOM 1428 C CA . VAL A 1 196 ? -9.590 8.170 26.312 1.00 96.62 196 VAL A CA 1
ATOM 1429 C C . VAL A 1 196 ? -9.402 8.367 24.806 1.00 96.62 196 VAL A C 1
ATOM 1431 O O . VAL A 1 196 ? -8.579 9.177 24.385 1.00 96.62 196 VAL A O 1
ATOM 1434 N N . MET A 1 197 ? -10.161 7.640 23.988 1.00 95.56 197 MET A N 1
ATOM 1435 C CA . MET A 1 197 ? -10.014 7.607 22.527 1.00 95.56 197 MET A CA 1
ATOM 1436 C C . MET A 1 197 ? -10.837 8.686 21.808 1.00 95.56 197 MET A C 1
ATOM 1438 O O . MET A 1 197 ? -10.564 9.013 20.651 1.00 95.56 197 MET A O 1
ATOM 1442 N N . GLY A 1 198 ? -11.848 9.247 22.475 1.00 96.50 198 GLY A N 1
ATOM 1443 C CA . GLY A 1 198 ? -12.820 10.150 21.866 1.00 96.50 198 GLY A CA 1
ATOM 1444 C C . GLY A 1 198 ? -13.926 9.421 21.095 1.00 96.50 198 GLY A C 1
ATOM 1445 O O . GLY A 1 198 ? -14.141 8.219 21.246 1.00 96.50 198 GLY A O 1
ATOM 1446 N N . GLU A 1 199 ? -14.659 10.172 20.268 1.00 96.56 199 GLU A N 1
ATOM 1447 C CA . GLU A 1 199 ? -15.763 9.638 19.459 1.00 96.56 199 GLU A CA 1
ATOM 1448 C C . GLU A 1 199 ? -15.225 8.696 18.363 1.00 96.56 199 GLU A C 1
ATOM 1450 O O . GLU A 1 199 ? -14.301 9.085 17.640 1.00 96.56 199 GLU A O 1
ATOM 1455 N N . PRO A 1 200 ? -15.763 7.469 18.235 1.00 96.62 200 PRO A N 1
ATOM 1456 C CA . PRO A 1 200 ? -15.337 6.535 17.209 1.00 96.62 200 PRO A CA 1
ATOM 1457 C C . PRO A 1 200 ? -15.821 6.986 15.833 1.00 96.62 200 PRO A C 1
ATOM 1459 O O . PRO A 1 200 ? -16.852 7.640 15.677 1.00 96.62 200 PRO A O 1
ATOM 1462 N N . THR A 1 201 ? -15.078 6.584 14.810 1.00 94.56 201 THR A N 1
ATOM 1463 C CA . THR A 1 201 ? -15.469 6.776 13.410 1.00 94.56 201 THR A CA 1
ATOM 1464 C C . THR A 1 201 ? -16.616 5.856 12.990 1.00 94.56 201 THR A C 1
ATOM 1466 O O . THR A 1 201 ? -17.397 6.229 12.114 1.00 94.56 201 THR A O 1
ATOM 1469 N N . ALA A 1 202 ? -16.757 4.692 13.633 1.00 94.19 202 ALA A N 1
ATOM 1470 C CA . ALA A 1 202 ? -17.878 3.777 13.445 1.00 94.19 202 ALA A CA 1
ATOM 1471 C C . ALA A 1 202 ? -18.181 2.982 14.728 1.00 94.19 202 ALA A C 1
ATOM 1473 O O . ALA A 1 202 ? -17.290 2.723 15.538 1.00 94.19 202 ALA A O 1
ATOM 1474 N N . GLU A 1 203 ? -19.446 2.590 14.889 1.00 96.50 203 GLU A N 1
ATOM 1475 C CA . GLU A 1 203 ? -19.898 1.651 15.920 1.00 96.50 203 GLU A CA 1
ATOM 1476 C C . GLU A 1 203 ? -20.751 0.563 15.257 1.00 96.50 203 GLU A C 1
ATOM 1478 O O . GLU A 1 203 ? -21.753 0.880 14.607 1.00 96.50 203 GLU A O 1
ATOM 1483 N N . GLU A 1 204 ? -20.389 -0.704 15.442 1.00 94.25 204 GLU A N 1
ATOM 1484 C CA . GLU A 1 204 ? -21.111 -1.852 14.883 1.00 94.25 204 GLU A CA 1
ATOM 1485 C C . GLU A 1 204 ? -21.247 -2.970 15.923 1.00 94.25 204 GLU A C 1
ATOM 1487 O O . GLU A 1 204 ? -20.471 -3.060 16.864 1.00 94.25 204 GLU A O 1
ATOM 1492 N N . THR A 1 205 ? -22.275 -3.810 15.805 1.00 94.12 205 THR A N 1
ATOM 1493 C CA . THR A 1 205 ? -22.422 -5.003 16.653 1.00 94.12 205 THR A CA 1
ATOM 1494 C C . THR A 1 205 ? -22.151 -6.225 15.798 1.00 94.12 205 THR A C 1
ATOM 1496 O O . THR A 1 205 ? -22.797 -6.381 14.757 1.00 94.12 205 THR A O 1
ATOM 1499 N N . ASP A 1 206 ? -21.215 -7.065 16.225 1.00 85.81 206 ASP A N 1
ATOM 1500 C CA . ASP A 1 206 ? -20.815 -8.251 15.475 1.00 85.81 206 ASP A CA 1
ATOM 1501 C C . ASP A 1 206 ? -21.816 -9.416 15.617 1.00 85.81 206 ASP A C 1
ATOM 1503 O O . ASP A 1 206 ? -22.877 -9.309 16.245 1.00 85.81 206 ASP A O 1
ATOM 1507 N N . GLU A 1 207 ? -21.509 -10.545 14.972 1.00 85.75 207 GLU A N 1
ATOM 1508 C CA . GLU A 1 207 ? -22.362 -11.740 14.999 1.00 85.75 207 GLU A CA 1
ATOM 1509 C C . GLU A 1 207 ? -22.425 -12.412 16.382 1.00 85.75 207 GLU A C 1
ATOM 1511 O O . GLU A 1 207 ? -23.398 -13.118 16.670 1.00 85.75 207 GLU A O 1
ATOM 1516 N N . ASP A 1 208 ? -21.423 -12.173 17.231 1.00 84.19 208 ASP A N 1
ATOM 1517 C CA . ASP A 1 208 ? -21.327 -12.693 18.595 1.00 84.19 208 ASP A CA 1
ATOM 1518 C C . ASP A 1 208 ? -22.039 -11.779 19.614 1.00 84.19 208 ASP A C 1
ATOM 1520 O O . ASP A 1 208 ? -22.260 -12.173 20.762 1.00 84.19 208 ASP A O 1
ATOM 1524 N N . GLY A 1 209 ? -22.512 -10.609 19.170 1.00 88.50 209 GLY A N 1
ATOM 1525 C CA . GLY A 1 209 ? -23.241 -9.638 19.979 1.00 88.50 209 GLY A CA 1
ATOM 1526 C C . GLY A 1 209 ? -22.337 -8.659 20.726 1.00 88.50 209 GLY A C 1
ATOM 1527 O O . GLY A 1 209 ? -22.845 -7.896 21.554 1.00 88.50 209 GLY A O 1
ATOM 1528 N N . GLU A 1 210 ? -21.034 -8.662 20.442 1.00 93.00 210 GLU A N 1
ATOM 1529 C CA . GLU A 1 210 ? -20.085 -7.690 20.975 1.00 93.00 210 GLU A CA 1
ATOM 1530 C C . GLU A 1 210 ? -20.196 -6.377 20.195 1.00 93.00 210 GLU A C 1
ATOM 1532 O O . GLU A 1 210 ? -20.479 -6.343 18.994 1.00 93.00 210 GLU A O 1
ATOM 1537 N N . LEU A 1 211 ? -20.024 -5.259 20.899 1.00 96.81 211 LEU A N 1
ATOM 1538 C CA . LEU A 1 211 ? -20.039 -3.937 20.284 1.00 96.81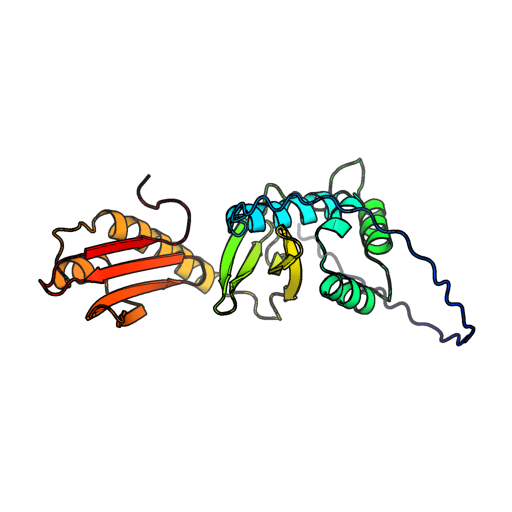 211 LEU A CA 1
ATOM 1539 C C . LEU A 1 211 ? -18.615 -3.553 19.887 1.00 96.81 211 LEU A C 1
ATOM 1541 O O . LEU A 1 211 ? -17.784 -3.290 20.752 1.00 96.81 211 LEU A O 1
ATOM 1545 N N . GLU A 1 212 ? -18.366 -3.456 18.592 1.00 97.12 212 GLU A N 1
ATOM 1546 C CA . GLU A 1 212 ? -17.130 -2.945 18.020 1.00 97.12 212 GLU A CA 1
ATOM 1547 C C . GLU A 1 212 ? -17.167 -1.413 17.931 1.00 97.12 212 GLU A C 1
ATOM 1549 O O . GLU A 1 212 ? -18.107 -0.814 17.398 1.00 97.12 212 GLU A O 1
ATOM 1554 N N . LEU A 1 213 ? -16.120 -0.776 18.451 1.00 97.56 213 LEU A N 1
ATOM 1555 C CA . LEU A 1 213 ? -15.832 0.646 18.296 1.00 97.56 213 LEU A CA 1
ATOM 1556 C C . LEU A 1 213 ? -14.573 0.792 17.439 1.00 97.56 213 LEU A C 1
ATOM 1558 O O . LEU A 1 213 ? -13.530 0.228 17.783 1.00 97.56 213 LEU A O 1
ATOM 1562 N N . ALA A 1 214 ? -14.661 1.564 16.356 1.00 94.62 214 ALA A N 1
ATOM 1563 C CA . ALA A 1 214 ? -13.570 1.723 15.399 1.00 94.62 214 ALA A CA 1
ATOM 1564 C C . ALA A 1 214 ? -13.119 3.183 15.270 1.00 94.62 214 ALA A C 1
ATOM 1566 O O . ALA A 1 214 ? -13.940 4.085 15.077 1.00 94.62 214 ALA A O 1
ATOM 1567 N N . TRP A 1 215 ? -11.803 3.402 15.293 1.00 95.31 215 TRP A N 1
ATOM 1568 C CA . TRP A 1 215 ? -11.135 4.666 14.971 1.00 95.31 215 TRP A CA 1
ATOM 1569 C C . TRP A 1 215 ? -10.217 4.454 13.776 1.00 95.31 215 TRP A C 1
ATOM 1571 O O . TRP A 1 215 ? -9.119 3.914 13.917 1.00 95.31 215 TRP A O 1
ATOM 1581 N N . THR A 1 216 ? -10.679 4.861 12.599 1.00 89.06 216 THR A N 1
ATOM 1582 C CA . THR A 1 216 ? -9.984 4.619 11.335 1.00 89.06 216 THR A CA 1
ATOM 1583 C C . THR A 1 216 ? -9.593 5.923 10.652 1.00 89.06 216 THR A C 1
ATOM 1585 O O . THR A 1 216 ? -10.402 6.845 10.531 1.00 89.06 216 THR A O 1
ATOM 1588 N N . THR A 1 217 ? -8.356 5.983 10.180 1.00 82.19 217 THR A N 1
ATOM 1589 C CA . THR A 1 217 ? -7.866 6.922 9.167 1.00 82.19 217 THR A CA 1
ATOM 1590 C C . THR A 1 217 ? -7.530 6.145 7.897 1.00 82.19 217 THR A C 1
ATOM 1592 O O . THR A 1 217 ? -7.593 4.914 7.883 1.00 82.19 217 THR A O 1
ATOM 1595 N N . ASP A 1 218 ? -7.093 6.841 6.850 1.00 75.25 218 ASP A N 1
ATOM 1596 C CA . ASP A 1 218 ? -6.564 6.173 5.655 1.00 75.25 218 ASP A CA 1
ATOM 1597 C C . ASP A 1 218 ? -5.244 5.417 5.943 1.00 75.25 218 ASP A C 1
ATOM 1599 O O . ASP A 1 218 ? -4.804 4.580 5.153 1.00 75.25 218 ASP A O 1
ATOM 1603 N N . GLN A 1 219 ? -4.601 5.688 7.089 1.00 68.00 219 GLN A N 1
ATOM 1604 C CA . GLN A 1 219 ? -3.283 5.159 7.456 1.00 68.00 219 GLN A CA 1
ATOM 1605 C C . GLN A 1 219 ? -3.316 4.088 8.553 1.00 68.00 219 GLN A C 1
ATOM 1607 O O . GLN A 1 219 ? -2.378 3.295 8.636 1.00 68.00 219 GLN A O 1
ATOM 1612 N N . ALA A 1 220 ? -4.339 4.073 9.412 1.00 82.94 220 ALA A N 1
ATOM 1613 C CA . ALA A 1 220 ? -4.425 3.162 10.550 1.00 82.94 220 ALA A CA 1
ATOM 1614 C C . ALA A 1 220 ? -5.869 2.945 11.020 1.00 82.94 220 ALA A C 1
ATOM 1616 O O . ALA A 1 220 ? -6.723 3.816 10.882 1.00 82.94 220 ALA A O 1
ATOM 1617 N N . GLY A 1 221 ? -6.117 1.805 11.655 1.00 90.06 221 GLY A N 1
ATOM 1618 C CA . GLY A 1 221 ? -7.350 1.471 12.349 1.00 90.06 221 GLY A CA 1
ATOM 1619 C C . GLY A 1 221 ? -7.058 0.955 13.751 1.00 90.06 221 GLY A C 1
ATOM 1620 O O . GLY A 1 221 ? -6.175 0.116 13.937 1.00 90.06 221 GLY A O 1
ATOM 1621 N N . PHE A 1 222 ? -7.817 1.449 14.722 1.00 93.50 222 PHE A N 1
ATOM 1622 C CA . PHE A 1 222 ? -7.825 0.983 16.104 1.00 93.50 222 PHE A CA 1
ATOM 1623 C C . PHE A 1 222 ? -9.226 0.485 16.433 1.00 93.50 222 PHE A C 1
ATOM 1625 O O . PHE A 1 222 ? -10.205 1.187 16.181 1.00 93.50 222 PHE A O 1
ATOM 1632 N N . TYR A 1 223 ? -9.313 -0.713 16.995 1.00 95.06 223 TYR A N 1
ATOM 1633 C CA . TYR A 1 223 ? -10.564 -1.428 17.200 1.00 95.06 223 TYR A CA 1
ATOM 1634 C C . TYR A 1 223 ? -10.646 -1.917 18.639 1.00 95.06 223 TYR A C 1
ATOM 1636 O O . TYR A 1 223 ? -9.682 -2.471 19.181 1.00 95.06 223 TYR A O 1
ATOM 1644 N N . VAL A 1 224 ? -11.801 -1.699 19.258 1.00 97.25 224 VAL A N 1
ATOM 1645 C CA . VAL A 1 224 ? -12.101 -2.133 20.622 1.00 97.25 224 VAL A CA 1
ATOM 1646 C C . VAL A 1 224 ? -13.451 -2.836 20.613 1.00 97.25 224 VAL A C 1
ATOM 1648 O O . VAL A 1 224 ? -14.449 -2.233 20.226 1.00 97.25 224 VAL A O 1
ATOM 1651 N N . TRP A 1 225 ? -13.490 -4.080 21.083 1.00 97.69 225 TRP A N 1
ATOM 1652 C CA . TRP A 1 225 ? -14.730 -4.837 21.248 1.00 97.69 225 TRP A CA 1
ATOM 1653 C C . TRP A 1 225 ? -15.174 -4.776 22.703 1.00 97.69 225 TRP A C 1
ATOM 1655 O O . TRP A 1 225 ? -14.402 -5.087 23.612 1.00 97.69 225 TRP A O 1
ATOM 1665 N N . ILE A 1 226 ? -16.414 -4.354 22.928 1.00 97.94 226 ILE A N 1
ATOM 1666 C CA . ILE A 1 226 ? -17.056 -4.289 24.238 1.00 97.94 226 ILE A CA 1
ATOM 1667 C C . ILE A 1 226 ? -17.940 -5.525 24.400 1.00 97.94 226 ILE A C 1
ATOM 1669 O O . ILE A 1 226 ? -18.885 -5.730 23.634 1.00 97.94 226 ILE A O 1
ATOM 1673 N N . GLY A 1 227 ? -17.639 -6.329 25.417 1.00 95.56 227 GLY A N 1
ATOM 1674 C CA . GLY A 1 227 ? -18.388 -7.534 25.744 1.00 95.56 227 GLY A CA 1
ATOM 1675 C C . GLY A 1 227 ? -19.751 -7.239 26.373 1.00 95.56 227 GLY A C 1
ATOM 1676 O O . GLY A 1 227 ? -20.072 -6.111 26.757 1.00 95.56 227 GLY A O 1
ATOM 1677 N N . GLU A 1 228 ? -20.562 -8.286 26.547 1.00 93.69 228 GLU A N 1
ATOM 1678 C CA . GLU A 1 228 ? -21.912 -8.182 27.127 1.00 93.69 228 GLU A CA 1
ATOM 1679 C C . GLU A 1 228 ? -21.941 -7.580 28.546 1.00 93.69 228 GLU A C 1
ATOM 1681 O O . GLU A 1 228 ? -22.966 -7.044 28.978 1.00 93.69 228 GLU A O 1
ATOM 1686 N N . ASP A 1 229 ? -20.839 -7.684 29.296 1.00 94.69 229 ASP A N 1
ATOM 1687 C CA . ASP A 1 229 ? -20.712 -7.121 30.643 1.00 94.69 229 ASP A CA 1
ATOM 1688 C C . ASP A 1 229 ? -20.382 -5.617 30.657 1.00 94.69 229 ASP A C 1
ATOM 1690 O O . ASP A 1 229 ? -20.370 -5.003 31.728 1.00 94.69 229 ASP A O 1
ATOM 1694 N N . GLY A 1 230 ? -20.191 -5.019 29.476 1.00 94.88 230 GLY A N 1
ATOM 1695 C CA . GLY A 1 230 ? -19.896 -3.603 29.280 1.00 94.88 230 GLY A CA 1
ATOM 1696 C C . GLY A 1 230 ? -18.413 -3.242 29.382 1.00 94.88 230 GLY A C 1
ATOM 1697 O O . GLY A 1 230 ? -18.094 -2.051 29.359 1.00 94.88 230 GLY A O 1
ATOM 1698 N N . THR A 1 231 ? -17.523 -4.233 29.499 1.00 97.50 231 THR A N 1
ATOM 1699 C CA . THR A 1 231 ? -16.065 -4.040 29.532 1.00 97.50 231 THR A CA 1
ATOM 1700 C C . THR A 1 231 ? -15.398 -4.460 28.226 1.00 97.50 231 THR A C 1
ATOM 1702 O O . THR A 1 231 ? -16.008 -5.126 27.389 1.00 97.50 231 THR A O 1
ATOM 1705 N N . VAL A 1 232 ? -14.153 -4.035 28.019 1.00 97.31 232 VAL A N 1
ATOM 1706 C CA . VAL A 1 232 ? -13.370 -4.394 26.833 1.00 97.31 232 VAL A CA 1
ATOM 1707 C C . VAL A 1 232 ? -13.095 -5.901 26.811 1.00 97.31 232 VAL A C 1
ATOM 1709 O O . VAL A 1 232 ? -12.356 -6.435 27.635 1.00 97.31 232 VAL A O 1
ATOM 1712 N N . ALA A 1 233 ? -13.653 -6.584 25.815 1.00 96.25 233 ALA A N 1
ATOM 1713 C CA . ALA A 1 233 ? -13.412 -7.996 25.549 1.00 96.25 233 ALA A CA 1
ATOM 1714 C C . ALA A 1 233 ? -12.071 -8.211 24.833 1.00 96.25 233 ALA A C 1
ATOM 1716 O O . ALA A 1 233 ? -11.306 -9.115 25.185 1.00 96.25 233 ALA A O 1
ATOM 1717 N N . SER A 1 234 ? -11.765 -7.370 23.841 1.00 94.88 234 SER A N 1
ATOM 1718 C CA . SER A 1 234 ? -10.514 -7.431 23.084 1.00 94.88 234 SER A CA 1
ATOM 1719 C C . SER A 1 234 ? -10.178 -6.105 22.396 1.00 94.88 234 SER A C 1
ATOM 1721 O O . SER A 1 234 ? -11.017 -5.208 22.290 1.00 94.88 234 SER A O 1
ATOM 1723 N N . THR A 1 235 ? -8.930 -5.979 21.941 1.00 94.81 235 THR A N 1
ATOM 1724 C CA . THR A 1 235 ? -8.433 -4.824 21.187 1.00 94.81 235 THR A CA 1
ATOM 1725 C C . THR A 1 235 ? -7.581 -5.280 20.002 1.00 94.81 235 THR A C 1
ATOM 1727 O O . THR A 1 235 ? -6.956 -6.342 20.039 1.00 94.81 235 THR A O 1
ATOM 1730 N N . SER A 1 236 ? -7.564 -4.483 18.934 1.00 91.75 236 SER A N 1
ATOM 1731 C CA . SER A 1 236 ? -6.744 -4.712 17.740 1.00 91.75 236 SER A CA 1
ATOM 1732 C C . SER A 1 236 ? -6.331 -3.383 17.115 1.00 91.75 236 SER A C 1
ATOM 1734 O O . SER A 1 236 ? -7.093 -2.419 17.141 1.00 91.75 236 SER A O 1
ATOM 1736 N N . ALA A 1 237 ? -5.141 -3.334 16.526 1.00 88.62 237 ALA A N 1
ATOM 1737 C CA . ALA A 1 237 ? -4.675 -2.203 15.735 1.00 88.62 237 ALA A CA 1
ATOM 1738 C C . ALA A 1 237 ? -4.084 -2.711 14.417 1.00 88.62 237 ALA A C 1
ATOM 1740 O O . ALA A 1 237 ? -3.424 -3.752 14.386 1.00 88.62 237 ALA A O 1
ATOM 1741 N N . SER A 1 238 ? -4.307 -1.989 13.321 1.00 81.69 238 SER A N 1
ATOM 1742 C CA . SER A 1 238 ? -3.647 -2.286 12.049 1.00 81.69 238 SER A CA 1
ATOM 1743 C C . SER A 1 238 ? -2.241 -1.673 12.029 1.00 81.69 238 SER A C 1
ATOM 1745 O O . SER A 1 238 ? -2.101 -0.461 12.195 1.00 81.69 238 SER A O 1
ATOM 1747 N N . GLY A 1 239 ? -1.209 -2.486 11.784 1.00 65.19 239 GLY A N 1
ATOM 1748 C CA . GLY A 1 239 ? 0.190 -2.045 11.702 1.00 65.19 239 GLY A CA 1
ATOM 1749 C C . GLY A 1 239 ? 1.093 -2.696 12.756 1.00 65.19 239 GLY A C 1
ATOM 1750 O O . GLY A 1 239 ? 0.738 -3.709 13.353 1.00 65.19 239 GLY A O 1
ATOM 1751 N N . SER A 1 240 ? 2.291 -2.141 12.956 1.00 55.69 240 SER A N 1
ATOM 1752 C CA . SER A 1 240 ? 3.162 -2.501 14.086 1.00 55.69 240 SER A CA 1
ATOM 1753 C C . SER A 1 240 ? 2.482 -2.149 15.409 1.00 55.69 240 SER A C 1
ATOM 1755 O O . SER A 1 240 ? 1.846 -1.098 15.474 1.00 55.69 240 SER A O 1
ATOM 1757 N N . ASP A 1 241 ? 2.632 -3.000 16.432 1.00 69.75 241 ASP A N 1
ATOM 1758 C CA . ASP A 1 241 ? 2.016 -2.807 17.752 1.00 69.75 241 ASP A CA 1
ATOM 1759 C C . ASP A 1 241 ? 2.277 -1.371 18.249 1.00 69.75 241 ASP A C 1
ATOM 1761 O O . ASP A 1 241 ? 3.438 -1.002 18.456 1.00 69.75 241 ASP A O 1
ATOM 1765 N N . PRO A 1 242 ? 1.235 -0.526 18.386 1.00 75.06 242 PRO A N 1
ATOM 1766 C CA . PRO A 1 242 ? 1.409 0.874 18.763 1.00 75.06 242 PRO A CA 1
ATOM 1767 C C . PRO A 1 242 ? 1.969 1.043 20.183 1.00 75.06 242 PRO A C 1
ATOM 1769 O O . PRO A 1 242 ? 2.352 2.156 20.553 1.00 75.06 242 PRO A O 1
ATOM 1772 N N . CYS A 1 243 ? 2.001 -0.034 20.974 1.00 78.94 243 CYS A N 1
ATOM 1773 C CA . CYS A 1 243 ? 2.349 -0.023 22.387 1.00 78.94 243 CYS A CA 1
ATOM 1774 C C . CYS A 1 243 ? 3.708 -0.672 22.710 1.00 78.94 243 CYS A C 1
ATOM 1776 O O . CYS A 1 243 ? 4.068 -0.722 23.893 1.00 78.94 243 CYS A O 1
ATOM 1778 N N . GLU A 1 244 ? 4.468 -1.126 21.702 1.00 59.69 244 GLU A N 1
ATOM 1779 C CA . GLU A 1 244 ? 5.822 -1.704 21.851 1.00 59.69 244 GLU A CA 1
ATOM 1780 C C . GLU A 1 244 ? 6.980 -0.742 21.519 1.00 59.69 244 GLU A C 1
ATOM 1782 O O . GLU A 1 244 ? 6.904 0.034 20.539 1.00 59.69 244 GLU A O 1
#

Secondary structure (DSSP, 8-state):
-------------------------------------------PPPPHHHHHHHHHHHHHHHHHT-GGGGGGB-HHHHHHHHHHTTS--HHHHHHHHHHH-BTTB-SS-GGG-EEEEEE-TTS-EEEEEE-SSTT-EEEEEEEEETTEEEEEEEE---S----HHHHHHHHHHHHHHHHHHTT--TT-BHHHHHHHH-S-SEEEE-TTS-EEEEEE-SS-EEEEEEPTTSBEEEEEESSS-TT-

Sequence (244 aa):
MSLKLRRTAVTIAATCGLALTACGSDGDGKDAGDRAGSGSGTASAPSLEDAKAVVLDYFTKFFSGDPAACAHESVEYGAAQDQENDAKDCAERVAAVASLVQDGEPLLDVSKSVVVVNQDADGRAVADVQHELEGSGGVYYLVVQDGVWVIDDEADYGEQDPDPEAIAEDAARTAEWSRAFCEVTLDSTKEEVLEVMGEPTAEETDEDGELELAWTTDQAGFYVWIGEDGTVASTSASGSDPCE

Radius of gyration: 24.5 Å; chains: 1; bounding box: 50×72×74 Å

Foldseek 3Di:
DDDDDDDDDDDDDDDDDDDDDDDDDDDDDDDDDDDPPPPPDPLDQDDLVLVQVLVLVLLVCQQQLHLCSCVQADPQRQVVVCVVVVNQGSNSSSNVSNVVDPPSDGPADSVQKDWFWDADPVRWIWIWIGGPPQQDTWIWTWDADPRHTHTYDIDRVPPCSPPVVLVVVLVVLCLQQLVLLLVADQADFPVRSCVSNNQAPDWDQDPVRWIWGWHDDPRKIKIFTQDPVRGTPDIDIPDPNSND